Protein AF-A0A101V7N2-F1 (afdb_monomer)

pLDDT: mean 78.89, std 16.92, range [29.69, 96.31]

Secondary structure (DSSP, 8-state):
-HHHHHHHHHHHHHHHHHHHHHSPTTSHHHHHHHHHHHHHHHHHHHHTT----TTTHHHHHHHHHHHHHHHHHHHHHHHHHHHHHHHHHHHHHHS-SSSHHHHHHHHHHHHHHHHHHHHHHHHHHHHHHHHH----HHHHHHHHHHHHHHHHHHTTHHHHHT-HHHHHHHHHHHHHHHHHHHTSS--HHHHTHHHHHHTHHHHHHHHHHHGGGHHHHHHHHHHHHHTT-HHHHHHHHHHHHHHHHHTTTSTTHHHHHT-HHHHHHHHHGGG-SEEEEE-TTT-----HHHHH-TT----TT-SB---TT-----HHHHT-SSTTSEEEEE---------------

Structure (mmCIF, N/CA/C/O backbone):
data_AF-A0A101V7N2-F1
#
_entry.id   AF-A0A101V7N2-F1
#
loop_
_atom_site.group_PDB
_atom_site.id
_atom_site.type_symbol
_atom_site.label_atom_id
_atom_site.label_alt_id
_atom_site.label_comp_id
_atom_site.label_asym_id
_atom_site.label_entity_id
_atom_site.label_seq_id
_atom_site.pdbx_PDB_ins_code
_atom_site.Cartn_x
_atom_site.Cartn_y
_atom_site.Cartn_z
_atom_site.occupancy
_atom_site.B_iso_or_equiv
_atom_site.auth_seq_id
_atom_site.auth_comp_id
_atom_site.auth_asym_id
_atom_site.auth_atom_id
_atom_site.pdbx_PDB_model_num
ATOM 1 N N . MET A 1 1 ? 11.284 -12.082 -26.214 1.00 81.50 1 MET A N 1
ATOM 2 C CA . MET A 1 1 ? 10.720 -10.726 -26.408 1.00 81.50 1 MET A CA 1
ATOM 3 C C . MET A 1 1 ? 9.243 -10.755 -26.800 1.00 81.50 1 MET A C 1
ATOM 5 O O . MET A 1 1 ? 8.443 -10.198 -26.060 1.00 81.50 1 MET A O 1
ATOM 9 N N . LEU A 1 2 ? 8.855 -11.453 -27.880 1.00 85.12 2 LEU A N 1
ATOM 10 C CA . LEU A 1 2 ? 7.451 -11.574 -28.316 1.00 85.12 2 LEU A CA 1
ATOM 11 C C . LEU A 1 2 ? 6.504 -12.020 -27.189 1.00 85.12 2 LEU A C 1
ATOM 13 O O . LEU A 1 2 ? 5.571 -11.294 -26.870 1.00 85.12 2 LEU A O 1
ATOM 17 N N . VAL A 1 3 ? 6.798 -13.153 -26.539 1.00 88.06 3 VAL A N 1
ATOM 18 C CA . VAL A 1 3 ? 5.979 -13.721 -25.447 1.00 88.06 3 VAL A CA 1
ATOM 19 C C . VAL A 1 3 ? 5.749 -12.710 -24.318 1.00 88.06 3 VAL A C 1
ATOM 21 O O . VAL A 1 3 ? 4.636 -12.561 -23.814 1.00 88.06 3 VAL A O 1
ATOM 24 N N . THR A 1 4 ? 6.797 -11.974 -23.948 1.00 85.75 4 THR A N 1
ATOM 25 C CA . THR A 1 4 ? 6.755 -10.951 -22.900 1.00 85.75 4 THR A CA 1
ATOM 26 C C . THR A 1 4 ? 5.827 -9.803 -23.289 1.00 85.75 4 THR A C 1
ATOM 28 O O . THR A 1 4 ? 4.958 -9.428 -22.508 1.00 85.75 4 THR A O 1
ATOM 31 N N . VAL A 1 5 ? 5.956 -9.282 -24.512 1.00 89.19 5 VAL A N 1
ATOM 32 C CA . VAL A 1 5 ? 5.114 -8.180 -25.002 1.00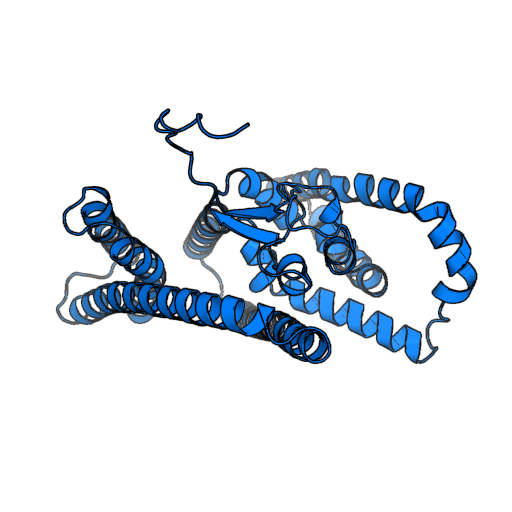 89.19 5 VAL A CA 1
ATOM 33 C C . VAL A 1 5 ? 3.661 -8.625 -25.146 1.00 89.19 5 VAL A C 1
ATOM 35 O O . VAL A 1 5 ? 2.761 -7.905 -24.720 1.00 89.19 5 VAL A O 1
ATOM 38 N N . THR A 1 6 ? 3.404 -9.833 -25.656 1.00 91.38 6 THR A N 1
ATOM 39 C CA . THR A 1 6 ? 2.040 -10.368 -25.763 1.00 91.38 6 THR A CA 1
ATOM 40 C C . THR A 1 6 ? 1.393 -10.577 -24.394 1.00 91.38 6 THR A C 1
ATOM 42 O O . THR A 1 6 ? 0.223 -10.245 -24.218 1.00 91.38 6 THR A O 1
ATOM 45 N N . ALA A 1 7 ? 2.145 -11.043 -23.391 1.00 91.50 7 ALA A N 1
ATOM 46 C CA . ALA A 1 7 ? 1.637 -11.179 -22.026 1.00 91.50 7 ALA A CA 1
ATOM 47 C C . ALA A 1 7 ? 1.293 -9.813 -21.405 1.00 91.50 7 ALA A C 1
ATOM 49 O O . ALA A 1 7 ? 0.238 -9.659 -20.788 1.00 91.50 7 ALA A O 1
ATOM 50 N N . VAL A 1 8 ? 2.145 -8.803 -21.612 1.00 91.00 8 VAL A N 1
ATOM 51 C CA . VAL A 1 8 ? 1.901 -7.428 -21.147 1.00 91.00 8 VAL A CA 1
ATOM 52 C C . VAL A 1 8 ? 0.653 -6.837 -21.807 1.00 91.00 8 VAL A C 1
ATOM 54 O O . VAL A 1 8 ? -0.202 -6.292 -21.109 1.00 91.00 8 VAL A O 1
ATOM 57 N N . VAL A 1 9 ? 0.500 -6.998 -23.125 1.00 93.44 9 VAL A N 1
ATOM 58 C CA . VAL A 1 9 ? -0.690 -6.539 -23.861 1.00 93.44 9 VAL A CA 1
ATOM 59 C C . VAL A 1 9 ? -1.955 -7.214 -23.343 1.00 93.44 9 VAL A C 1
ATOM 61 O O . VAL A 1 9 ? -2.941 -6.524 -23.092 1.00 93.44 9 VAL A O 1
ATOM 64 N N . LEU A 1 10 ? -1.928 -8.527 -23.102 1.00 94.69 10 LEU A N 1
ATOM 65 C CA . LEU A 1 10 ? -3.066 -9.249 -22.530 1.00 94.69 10 LEU A CA 1
ATOM 66 C C . LEU A 1 10 ? -3.481 -8.661 -21.175 1.00 94.69 10 LEU A C 1
ATOM 68 O O . LEU A 1 10 ? -4.657 -8.360 -20.973 1.00 94.69 10 LEU A O 1
ATOM 72 N N . VAL A 1 11 ? -2.525 -8.451 -20.262 1.00 93.56 11 VAL A N 1
ATOM 73 C CA . VAL A 1 11 ? -2.798 -7.935 -18.908 1.00 93.56 11 VAL A CA 1
ATOM 74 C C . VAL A 1 11 ? -3.337 -6.506 -18.945 1.00 93.56 11 VAL A C 1
ATOM 76 O O . VAL A 1 11 ? -4.328 -6.211 -18.275 1.00 93.56 11 VAL A O 1
ATOM 79 N N . ILE A 1 12 ? -2.728 -5.629 -19.748 1.00 92.31 12 ILE A N 1
ATOM 80 C CA . ILE A 1 12 ? -3.166 -4.233 -19.896 1.00 92.31 12 ILE A CA 1
ATOM 81 C C . ILE A 1 12 ? -4.584 -4.161 -20.464 1.00 92.31 12 ILE A C 1
ATOM 83 O O . ILE A 1 12 ? -5.349 -3.280 -20.076 1.00 92.31 12 ILE A O 1
ATOM 87 N N . ASN A 1 13 ? -4.964 -5.091 -21.344 1.00 95.25 13 ASN A N 1
ATOM 88 C CA . ASN A 1 13 ? -6.248 -5.043 -22.035 1.00 95.25 13 ASN A CA 1
ATOM 89 C C . ASN A 1 13 ? -7.428 -5.612 -21.217 1.00 95.25 13 ASN A C 1
ATOM 91 O O . ASN A 1 13 ? -8.585 -5.350 -21.548 1.00 95.25 13 ASN A O 1
ATOM 95 N N . ILE A 1 14 ? -7.171 -6.331 -20.113 1.00 94.19 14 ILE A N 1
ATOM 96 C CA . ILE A 1 14 ? -8.219 -6.837 -19.201 1.00 94.19 14 ILE A CA 1
ATOM 97 C C . ILE A 1 14 ? -9.066 -5.694 -18.596 1.00 94.19 14 ILE A C 1
ATOM 99 O O . ILE A 1 14 ? -10.297 -5.751 -18.697 1.00 94.19 14 ILE A O 1
ATOM 103 N N . PRO A 1 15 ? -8.482 -4.631 -18.004 1.00 92.25 15 PRO A N 1
ATOM 104 C CA . PRO A 1 15 ? -9.238 -3.465 -17.541 1.00 92.25 15 PRO A CA 1
ATOM 105 C C . PRO A 1 15 ? -10.098 -2.804 -18.624 1.00 92.25 15 PRO A C 1
ATOM 107 O O . PRO A 1 15 ? -11.232 -2.407 -18.349 1.00 92.25 15 PRO A O 1
ATOM 110 N N . PHE A 1 16 ? -9.593 -2.712 -19.856 1.00 93.25 16 PHE A N 1
ATOM 111 C CA . PHE A 1 16 ? -10.337 -2.133 -20.974 1.00 93.25 16 PHE A CA 1
ATOM 112 C C . PHE A 1 16 ? -11.509 -3.021 -21.400 1.00 93.25 16 PHE A C 1
ATOM 114 O O . PHE A 1 16 ? -12.608 -2.508 -21.600 1.00 93.25 16 PHE A O 1
ATOM 121 N N . GLY A 1 17 ? -11.337 -4.347 -21.408 1.00 91.44 17 GLY A N 1
ATOM 122 C CA . GLY A 1 17 ? -12.438 -5.296 -21.590 1.00 91.44 17 GLY A CA 1
ATOM 123 C C . GLY A 1 17 ? -13.522 -5.175 -20.516 1.00 91.44 17 GLY A C 1
ATOM 124 O O . GLY A 1 17 ? -14.716 -5.224 -20.820 1.00 91.44 17 GLY A O 1
ATOM 125 N N . PHE A 1 18 ? -13.119 -4.957 -19.261 1.00 92.69 18 PHE A N 1
ATOM 126 C CA . PHE A 1 18 ? -14.044 -4.708 -18.152 1.00 92.69 18 PHE A CA 1
ATOM 127 C C . PHE A 1 18 ? -14.795 -3.380 -18.330 1.00 92.69 18 PHE A C 1
ATOM 129 O O . PHE A 1 18 ? -16.005 -3.309 -18.106 1.00 92.69 18 PHE A O 1
ATOM 136 N N . TRP A 1 19 ? -14.098 -2.323 -18.759 1.00 93.50 19 TRP A N 1
ATOM 137 C CA . TRP A 1 19 ? -14.701 -1.021 -19.046 1.00 93.50 19 TRP A CA 1
ATOM 138 C C . TRP A 1 19 ? -15.697 -1.101 -20.208 1.00 93.50 19 TRP A C 1
ATOM 140 O O . TRP A 1 19 ? -16.831 -0.640 -20.060 1.00 93.50 19 TRP A O 1
ATOM 150 N N . ARG A 1 20 ? -15.322 -1.767 -21.305 1.00 95.25 20 ARG A N 1
ATOM 151 C CA . ARG A 1 20 ? -16.163 -1.998 -22.487 1.00 95.25 20 ARG A CA 1
ATOM 152 C C . ARG A 1 20 ? -17.489 -2.666 -22.136 1.00 95.25 20 ARG A C 1
ATOM 154 O O . ARG A 1 20 ? -18.530 -2.259 -22.641 1.00 95.25 20 ARG A O 1
ATOM 161 N N . ALA A 1 21 ? -17.466 -3.666 -21.254 1.00 90.25 21 ALA A N 1
ATOM 162 C CA . ALA A 1 21 ? -18.668 -4.388 -20.830 1.00 90.25 21 ALA A CA 1
ATOM 163 C C . ALA A 1 21 ? -19.602 -3.569 -19.917 1.00 90.25 21 ALA A C 1
ATOM 165 O O . ALA A 1 21 ? -20.771 -3.916 -19.765 1.00 90.25 21 ALA A O 1
ATOM 166 N N . ARG A 1 22 ? -19.109 -2.478 -19.317 1.00 90.44 22 ARG A N 1
ATOM 167 C CA . ARG A 1 22 ? -19.870 -1.618 -18.398 1.00 90.44 22 ARG A CA 1
ATOM 168 C C . ARG A 1 22 ? -20.648 -0.503 -19.101 1.00 90.44 22 ARG A C 1
ATOM 170 O O . ARG A 1 22 ? -21.600 0.022 -18.526 1.00 90.44 22 ARG A O 1
ATOM 177 N N . VAL A 1 23 ? -20.210 -0.086 -20.283 1.00 88.38 23 VAL A N 1
ATOM 178 C CA . VAL A 1 23 ? -20.752 1.074 -21.007 1.00 88.38 23 VAL A CA 1
ATOM 179 C C . VAL A 1 23 ? -21.712 0.635 -22.114 1.00 88.38 23 VAL A C 1
ATOM 181 O O . VAL A 1 23 ? -21.654 -0.499 -22.587 1.00 88.38 23 VAL A O 1
ATOM 184 N N . LYS A 1 24 ? -22.622 1.523 -22.535 1.00 88.56 24 LYS A N 1
ATOM 185 C CA . LYS A 1 24 ? -23.562 1.228 -23.628 1.00 88.56 24 LYS A CA 1
ATOM 186 C C . LYS A 1 24 ? -22.785 0.984 -24.924 1.00 88.56 24 LYS A C 1
ATOM 188 O O . LYS A 1 24 ? -21.905 1.782 -25.256 1.00 88.56 24 LYS A O 1
ATOM 193 N N . LYS A 1 25 ? -23.118 -0.084 -25.656 1.00 88.12 25 LYS A N 1
ATOM 194 C CA . LYS A 1 25 ? -22.546 -0.346 -26.988 1.00 88.12 25 LYS A CA 1
ATOM 195 C C . LYS A 1 25 ? -22.732 0.887 -27.883 1.00 88.12 25 LYS A C 1
ATOM 197 O O . LYS A 1 25 ? -23.752 1.560 -27.765 1.00 88.12 25 LYS A O 1
ATOM 202 N N . LEU A 1 26 ? -21.740 1.176 -28.728 1.00 88.62 26 LEU A N 1
ATOM 203 C CA . LEU A 1 26 ? -21.717 2.318 -29.660 1.00 88.62 26 LEU A CA 1
ATOM 204 C C . LEU A 1 26 ? -21.701 3.719 -29.017 1.00 88.62 26 LEU A C 1
ATOM 206 O O . LEU A 1 26 ? -21.794 4.720 -29.717 1.00 88.62 26 LEU A O 1
ATOM 210 N N . SER A 1 27 ? -21.534 3.828 -27.698 1.00 90.69 27 SER A N 1
ATOM 211 C CA . SER A 1 27 ? -21.265 5.123 -27.060 1.00 90.69 27 SER A CA 1
ATOM 212 C C . SER A 1 27 ? -19.798 5.541 -27.234 1.00 90.69 27 SER A C 1
ATOM 214 O O . SER A 1 27 ? -18.921 4.687 -27.367 1.00 90.69 27 SER A O 1
ATOM 216 N N . LEU A 1 28 ? -19.493 6.842 -27.164 1.00 88.50 28 LEU A N 1
ATOM 217 C CA . LEU A 1 28 ? -18.105 7.331 -27.215 1.00 88.50 28 LEU A CA 1
ATOM 218 C C . LEU A 1 28 ? -17.180 6.630 -26.186 1.00 88.50 28 LEU A C 1
ATOM 220 O O . LEU A 1 28 ? -16.091 6.201 -26.566 1.00 88.50 28 LEU A O 1
ATOM 224 N N . PRO A 1 29 ? -17.596 6.386 -24.924 1.00 84.75 29 PRO A N 1
ATOM 225 C CA . PRO A 1 29 ? -16.811 5.585 -23.978 1.00 84.75 29 PRO A CA 1
ATOM 226 C C . PRO A 1 29 ? -16.586 4.132 -24.414 1.00 84.75 29 PRO A C 1
ATOM 228 O O . PRO A 1 29 ? -15.549 3.552 -24.103 1.00 84.75 29 PRO A O 1
ATOM 231 N N . TRP A 1 30 ? -17.544 3.532 -25.126 1.00 93.38 30 TRP A N 1
ATOM 232 C CA . TRP A 1 30 ? -17.397 2.182 -25.673 1.00 93.38 30 TRP A CA 1
ATOM 233 C C . TRP A 1 30 ? -16.358 2.160 -26.792 1.00 93.38 30 TRP A C 1
ATOM 235 O O . TRP A 1 30 ? -15.470 1.309 -26.776 1.00 93.38 30 TRP A O 1
ATOM 245 N N . LEU A 1 31 ? -16.400 3.146 -27.690 1.00 92.62 31 LEU A N 1
ATOM 246 C CA . LEU A 1 31 ? -15.408 3.305 -28.750 1.00 92.62 31 LEU A CA 1
ATOM 247 C C . LEU A 1 31 ? -13.998 3.498 -28.168 1.00 92.62 31 LEU A C 1
ATOM 249 O O . LEU A 1 31 ? -13.069 2.784 -28.552 1.00 92.62 31 LEU A O 1
ATOM 253 N N . LEU A 1 32 ? -13.856 4.394 -27.184 1.00 90.19 32 LEU A N 1
ATOM 254 C CA . LEU A 1 32 ? -12.589 4.666 -26.498 1.00 90.19 32 LEU A CA 1
ATOM 255 C C . LEU A 1 32 ? -12.036 3.428 -25.785 1.00 90.19 32 LEU A C 1
ATOM 257 O O . LEU A 1 32 ? -10.837 3.173 -25.851 1.00 90.19 32 LEU A O 1
ATOM 261 N N . SER A 1 33 ? -12.897 2.619 -25.160 1.00 90.81 33 SER A N 1
ATOM 262 C CA . SER A 1 33 ? -12.477 1.387 -24.477 1.00 90.81 33 SER A CA 1
ATOM 263 C C . SER A 1 33 ? -11.884 0.320 -25.409 1.00 90.81 33 SER A C 1
ATOM 265 O O . SER A 1 33 ? -11.210 -0.594 -24.935 1.00 90.81 33 SER A O 1
ATOM 267 N N . ILE A 1 34 ? -12.117 0.436 -26.720 1.00 92.06 34 ILE A N 1
ATOM 268 C CA . ILE A 1 34 ? -11.578 -0.464 -27.745 1.00 92.06 34 ILE A CA 1
ATOM 269 C C . ILE A 1 34 ? -10.357 0.161 -28.422 1.00 92.06 34 ILE A C 1
ATOM 271 O O . ILE A 1 34 ? -9.339 -0.506 -28.552 1.00 92.06 34 ILE A O 1
ATOM 275 N N . HIS A 1 35 ? -10.424 1.436 -28.812 1.00 91.50 35 HIS A N 1
ATOM 276 C CA . HIS A 1 35 ? -9.390 2.063 -29.647 1.00 91.50 35 HIS A CA 1
ATOM 277 C C . HIS A 1 35 ? -8.191 2.583 -28.852 1.00 91.50 35 HIS A C 1
ATOM 279 O O . HIS A 1 35 ? -7.055 2.474 -29.303 1.00 91.50 35 HIS A O 1
ATOM 285 N N . PHE A 1 36 ? -8.407 3.086 -27.637 1.00 91.19 36 PHE A N 1
ATOM 286 C CA . PHE A 1 36 ? -7.312 3.545 -26.786 1.00 91.19 36 PHE A CA 1
ATOM 287 C C . PHE A 1 36 ? -6.283 2.441 -26.465 1.00 91.19 36 PHE A C 1
ATOM 289 O O . PHE A 1 36 ? -5.086 2.682 -26.633 1.00 91.19 36 PHE A O 1
ATOM 296 N N . PRO A 1 37 ? -6.680 1.210 -26.076 1.00 91.56 37 PRO A N 1
ATOM 297 C CA . PRO A 1 37 ? -5.704 0.146 -25.864 1.00 91.56 37 PRO A CA 1
ATOM 298 C C . PRO A 1 37 ? -5.031 -0.335 -27.156 1.00 91.56 37 PRO A C 1
ATOM 300 O O . PRO A 1 37 ? -3.929 -0.868 -27.063 1.00 91.56 37 PRO A O 1
ATOM 303 N N . ILE A 1 38 ? -5.625 -0.141 -28.344 1.00 91.19 38 ILE A N 1
ATOM 304 C CA . ILE A 1 38 ? -4.958 -0.451 -29.625 1.00 91.19 38 ILE A CA 1
ATOM 305 C C . ILE A 1 38 ? -3.735 0.449 -29.805 1.00 91.19 38 ILE A C 1
ATOM 307 O O . ILE A 1 38 ? -2.661 -0.053 -30.125 1.00 91.19 38 ILE A O 1
ATOM 311 N N . ILE A 1 39 ? -3.869 1.751 -29.524 1.00 90.06 39 ILE A N 1
ATOM 312 C CA . ILE A 1 39 ? -2.755 2.711 -29.598 1.00 90.06 39 ILE A CA 1
ATOM 313 C C . ILE A 1 39 ? -1.634 2.295 -28.639 1.00 90.06 39 ILE A C 1
ATOM 315 O O . ILE A 1 39 ? -0.471 2.223 -29.031 1.00 90.06 39 ILE A O 1
ATOM 319 N N . ILE A 1 40 ? -1.986 1.947 -27.396 1.00 89.19 40 ILE A N 1
ATOM 320 C CA . ILE A 1 40 ? -1.017 1.479 -26.393 1.00 89.19 40 ILE A CA 1
ATOM 321 C C . ILE A 1 40 ? -0.321 0.196 -26.857 1.00 89.19 40 ILE A C 1
ATOM 323 O O . ILE A 1 40 ? 0.897 0.075 -26.740 1.00 89.19 40 ILE A O 1
ATOM 327 N N . ALA A 1 41 ? -1.078 -0.763 -27.390 1.00 88.81 41 ALA A N 1
ATOM 328 C CA . ALA A 1 41 ? -0.527 -2.018 -27.877 1.00 88.81 41 ALA A CA 1
ATOM 329 C C . ALA A 1 41 ? 0.448 -1.767 -29.044 1.00 88.81 41 ALA A C 1
ATOM 331 O O . ALA A 1 41 ? 1.548 -2.320 -29.053 1.00 88.81 41 ALA A O 1
ATOM 332 N N . PHE A 1 42 ? 0.084 -0.892 -29.983 1.00 88.94 42 PHE A N 1
ATOM 333 C CA . PHE A 1 42 ? 0.930 -0.513 -31.114 1.00 88.94 42 PHE A CA 1
ATOM 334 C C . PHE A 1 42 ? 2.233 0.156 -30.652 1.00 88.94 42 PHE A C 1
ATOM 336 O O . PHE A 1 42 ? 3.311 -0.225 -31.105 1.00 88.94 42 PHE A O 1
ATOM 343 N N . MET A 1 43 ? 2.158 1.075 -29.682 1.00 88.94 43 MET A N 1
ATOM 344 C CA . MET A 1 43 ? 3.339 1.706 -29.080 1.00 88.94 43 MET A CA 1
ATOM 345 C C . MET A 1 43 ? 4.253 0.690 -28.387 1.00 88.94 43 MET A C 1
ATOM 347 O O . MET A 1 43 ? 5.461 0.708 -28.601 1.00 88.94 43 MET A O 1
ATOM 351 N N . LEU A 1 44 ? 3.694 -0.231 -27.595 1.00 86.94 44 LEU A N 1
ATOM 352 C CA . LEU A 1 44 ? 4.474 -1.280 -26.925 1.00 86.94 44 LEU A CA 1
ATOM 353 C C . LEU A 1 44 ? 5.189 -2.195 -27.917 1.00 86.94 44 LEU A C 1
ATOM 355 O O . LEU A 1 44 ? 6.299 -2.650 -27.655 1.00 86.94 44 LEU A O 1
ATOM 359 N N . ARG A 1 45 ? 4.551 -2.464 -29.055 1.00 87.88 45 ARG A N 1
ATOM 360 C CA . ARG A 1 45 ? 5.138 -3.257 -30.127 1.00 87.88 45 ARG A CA 1
ATOM 361 C C . ARG A 1 45 ? 6.283 -2.519 -30.823 1.00 87.88 45 ARG A C 1
ATOM 363 O O . ARG A 1 45 ? 7.317 -3.136 -31.057 1.00 87.88 45 ARG A O 1
ATOM 370 N N . ALA A 1 46 ? 6.106 -1.225 -31.102 1.00 86.50 46 ALA A N 1
ATOM 371 C CA . ALA A 1 46 ? 7.128 -0.373 -31.708 1.00 86.50 46 ALA A CA 1
ATOM 372 C C . ALA A 1 46 ? 8.354 -0.202 -30.795 1.00 86.50 46 ALA A C 1
ATOM 374 O O . ALA A 1 46 ? 9.475 -0.350 -31.252 1.00 86.50 46 ALA A O 1
ATOM 375 N N . ILE A 1 47 ? 8.152 0.017 -29.490 1.00 89.19 47 ILE A N 1
ATOM 376 C CA . ILE A 1 47 ? 9.245 0.134 -28.502 1.00 89.19 47 ILE A CA 1
ATOM 377 C C . ILE A 1 47 ? 10.027 -1.180 -28.357 1.00 89.19 47 ILE A C 1
ATOM 379 O O . ILE A 1 47 ? 11.201 -1.175 -27.992 1.00 89.19 47 ILE A O 1
ATOM 383 N N . ALA A 1 48 ? 9.368 -2.310 -28.603 1.00 87.62 48 ALA A N 1
ATOM 384 C CA . ALA A 1 48 ? 9.975 -3.627 -28.529 1.00 87.62 48 ALA A CA 1
ATOM 385 C C . ALA A 1 48 ? 10.572 -4.097 -29.864 1.00 87.62 48 ALA A C 1
ATOM 387 O O . ALA A 1 48 ? 10.894 -5.274 -29.955 1.00 87.62 48 ALA A O 1
ATOM 388 N N . ASP A 1 49 ? 10.658 -3.248 -30.896 1.00 87.44 49 ASP A N 1
ATOM 389 C CA . ASP A 1 49 ? 11.194 -3.590 -32.224 1.00 87.44 49 ASP A CA 1
ATOM 390 C C . ASP A 1 49 ? 10.625 -4.905 -32.804 1.00 87.44 49 ASP A C 1
ATOM 392 O O . ASP A 1 49 ? 11.294 -5.686 -33.484 1.00 87.44 49 ASP A O 1
ATOM 396 N N . LEU A 1 50 ? 9.346 -5.185 -32.523 1.00 84.19 50 LEU A N 1
ATOM 397 C CA . LEU A 1 50 ? 8.656 -6.367 -33.035 1.00 84.19 50 LEU A CA 1
ATOM 398 C C . LEU A 1 50 ? 8.116 -6.068 -34.440 1.00 84.19 50 LEU A C 1
ATOM 400 O O . LEU A 1 50 ? 7.014 -5.537 -34.591 1.00 84.19 50 LEU A O 1
ATOM 404 N N . GLY A 1 51 ? 8.877 -6.446 -35.472 1.00 79.00 51 GLY A N 1
ATOM 405 C CA . GLY A 1 51 ? 8.482 -6.292 -36.880 1.00 79.00 51 GLY A CA 1
ATOM 406 C C . GLY A 1 51 ? 7.120 -6.923 -37.214 1.00 79.00 51 GLY A C 1
ATOM 407 O O . GLY A 1 51 ? 6.637 -7.793 -36.491 1.00 79.00 51 GLY A O 1
ATOM 408 N N . TRP A 1 52 ? 6.478 -6.510 -38.310 1.00 81.69 52 TRP A N 1
ATOM 409 C CA . TRP A 1 52 ? 5.098 -6.886 -38.696 1.00 81.69 52 TRP A CA 1
ATOM 410 C C . TRP A 1 52 ? 4.957 -8.254 -39.383 1.00 81.69 52 TRP A C 1
ATOM 412 O O . TRP A 1 52 ? 4.023 -8.487 -40.143 1.00 81.69 52 TRP A O 1
ATOM 422 N N . GLY A 1 53 ? 5.877 -9.176 -39.100 1.00 84.12 53 GLY A N 1
ATOM 423 C CA . GLY A 1 53 ? 5.858 -10.517 -39.673 1.00 84.12 53 GLY A CA 1
ATOM 424 C C . GLY A 1 53 ? 4.659 -11.359 -39.221 1.00 84.12 53 GLY A C 1
ATOM 425 O O . GLY A 1 53 ? 4.128 -11.209 -38.115 1.00 84.12 53 GLY A O 1
ATOM 426 N N . LEU A 1 54 ? 4.285 -12.324 -40.062 1.00 80.50 54 LEU A N 1
ATOM 427 C CA . LEU A 1 54 ? 3.230 -13.311 -39.794 1.00 80.50 54 LEU A CA 1
ATOM 428 C C . LEU A 1 54 ? 3.490 -14.168 -38.543 1.00 80.50 54 LEU A C 1
ATOM 430 O O . LEU A 1 54 ? 2.555 -14.721 -37.979 1.00 80.50 54 L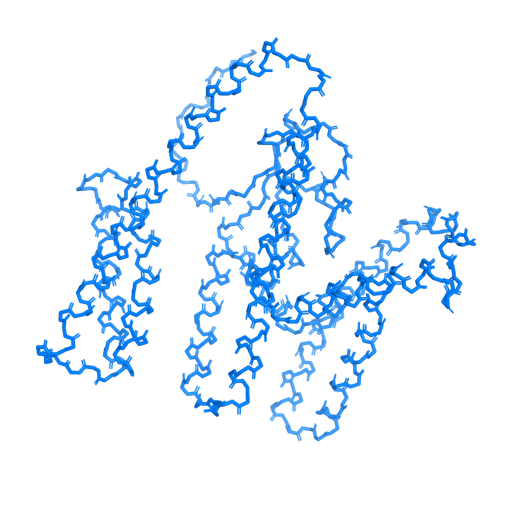EU A O 1
ATOM 434 N N . SER A 1 55 ? 4.730 -14.248 -38.059 1.00 82.25 55 SER A N 1
ATOM 435 C CA . SER A 1 55 ? 5.083 -14.973 -36.832 1.00 82.25 55 SER A CA 1
ATOM 436 C C . SER A 1 55 ? 4.780 -14.196 -35.545 1.00 82.25 55 SER A C 1
ATOM 438 O O . SER A 1 55 ? 4.595 -14.790 -34.484 1.00 82.25 55 SER A O 1
ATOM 440 N N . THR A 1 56 ? 4.709 -12.865 -35.606 1.00 85.19 56 THR A N 1
ATOM 441 C CA . THR A 1 56 ? 4.607 -11.995 -34.423 1.00 85.19 56 THR A CA 1
ATOM 442 C C . THR A 1 56 ? 3.262 -11.275 -34.332 1.00 85.19 56 THR A C 1
ATOM 444 O O . THR A 1 56 ? 2.881 -10.831 -33.247 1.00 85.19 56 THR A O 1
ATOM 447 N N . PHE A 1 57 ? 2.544 -11.110 -35.446 1.00 86.75 57 PHE A N 1
ATOM 448 C CA . PHE A 1 57 ? 1.254 -10.416 -35.484 1.00 86.75 57 PHE A CA 1
ATOM 449 C C . PHE A 1 57 ? 0.075 -11.258 -34.945 1.00 86.75 57 PHE A C 1
ATOM 451 O O . PHE A 1 57 ? -0.633 -10.758 -34.066 1.00 86.75 57 PHE A O 1
ATOM 458 N N . PRO A 1 58 ? -0.127 -12.534 -35.339 1.00 91.44 58 PRO A N 1
ATOM 459 C CA . PRO A 1 58 ? -1.245 -13.341 -34.837 1.00 91.44 58 PRO A CA 1
ATOM 460 C C . PRO A 1 58 ? -1.226 -13.581 -33.318 1.00 91.44 58 PRO A C 1
ATOM 462 O O . PRO A 1 58 ? -2.258 -13.355 -32.682 1.00 91.44 58 PRO A O 1
ATOM 465 N N . PRO A 1 59 ? -0.088 -13.933 -32.678 1.00 89.25 59 PRO A N 1
ATOM 466 C CA . PRO A 1 59 ? -0.034 -14.083 -31.219 1.00 89.25 59 PRO A CA 1
ATOM 467 C C . PRO A 1 59 ? -0.372 -12.785 -30.478 1.00 89.25 59 PRO A C 1
ATOM 469 O O . PRO A 1 59 ? -0.980 -12.795 -29.409 1.00 89.25 59 PRO A O 1
ATOM 472 N N . PHE A 1 60 ? 0.002 -11.650 -31.064 1.00 89.62 60 PHE A N 1
ATOM 473 C CA . PHE A 1 60 ? -0.260 -10.330 -30.514 1.00 89.62 60 PHE A CA 1
ATOM 474 C C . PHE A 1 60 ? -1.737 -9.939 -30.614 1.00 89.62 60 PHE A C 1
ATOM 476 O O . PHE A 1 60 ? -2.324 -9.499 -29.624 1.00 89.62 60 PHE A O 1
ATOM 483 N N . MET A 1 61 ? -2.358 -10.166 -31.774 1.00 92.56 61 MET A N 1
ATOM 484 C CA . MET A 1 61 ? -3.795 -9.969 -31.958 1.00 92.56 61 MET A CA 1
ATOM 485 C C . MET A 1 61 ? -4.601 -10.883 -31.024 1.00 92.56 61 MET A C 1
ATOM 487 O O . MET A 1 61 ? -5.530 -10.427 -30.357 1.00 92.56 61 MET A O 1
ATOM 491 N N . ALA A 1 62 ? -4.203 -12.152 -30.900 1.00 93.75 62 ALA A N 1
ATOM 492 C CA . ALA A 1 62 ? -4.830 -13.103 -29.989 1.00 93.75 62 ALA A CA 1
ATOM 493 C C . ALA A 1 62 ? -4.753 -12.625 -28.531 1.00 93.75 62 ALA A C 1
ATOM 495 O O . ALA A 1 62 ? -5.768 -12.592 -27.837 1.00 93.75 62 ALA A O 1
ATOM 496 N N . ALA A 1 63 ? -3.579 -12.178 -28.076 1.00 93.75 63 ALA A N 1
ATOM 497 C CA . ALA A 1 63 ? -3.399 -11.632 -26.733 1.00 93.75 63 ALA A CA 1
ATOM 498 C C . ALA A 1 63 ? -4.286 -10.403 -26.469 1.00 93.75 63 ALA A C 1
ATOM 500 O O . ALA A 1 63 ? -4.895 -10.290 -25.399 1.00 93.75 63 ALA A O 1
ATOM 501 N N . PHE A 1 64 ? -4.407 -9.509 -27.455 1.00 96.12 64 PHE A N 1
ATOM 502 C CA . PHE A 1 64 ? -5.288 -8.348 -27.376 1.00 96.12 64 PHE A CA 1
ATOM 503 C C . PHE A 1 64 ? -6.758 -8.775 -27.219 1.00 96.12 64 PHE A C 1
ATOM 505 O O . PHE A 1 64 ? -7.418 -8.374 -26.255 1.00 96.12 64 PHE A O 1
ATOM 512 N N . LEU A 1 65 ? -7.264 -9.625 -28.116 1.00 96.31 65 LEU A N 1
ATOM 513 C CA . LEU A 1 65 ? -8.655 -10.089 -28.099 1.00 96.31 65 LEU A CA 1
ATOM 514 C C . LEU A 1 65 ? -8.990 -10.860 -26.816 1.00 96.31 65 LEU A C 1
ATOM 516 O O . LEU A 1 65 ? -10.034 -10.615 -26.205 1.00 96.31 65 LEU A O 1
ATOM 520 N N . LEU A 1 66 ? -8.084 -11.729 -26.359 1.00 95.69 66 LEU A N 1
ATOM 521 C CA . LEU A 1 66 ? -8.242 -12.479 -25.114 1.00 95.69 66 LEU A CA 1
ATOM 522 C C . LEU A 1 66 ? -8.350 -11.549 -23.903 1.00 95.69 66 LEU A C 1
ATOM 524 O O . LEU A 1 66 ? -9.235 -11.742 -23.071 1.00 95.69 66 LEU A O 1
ATOM 528 N N . GLY A 1 67 ? -7.527 -10.500 -23.819 1.00 92.81 67 GLY A N 1
ATOM 529 C CA . GLY A 1 67 ? -7.632 -9.515 -22.740 1.00 92.81 67 GLY A CA 1
ATOM 530 C C . GLY A 1 67 ? -8.999 -8.809 -22.714 1.00 92.81 67 GLY A C 1
ATOM 531 O O . GLY A 1 67 ? -9.648 -8.747 -21.667 1.00 92.81 67 GLY A O 1
ATOM 532 N N . GLN A 1 68 ? -9.501 -8.370 -23.875 1.00 94.81 68 GLN A N 1
ATOM 533 C CA . GLN A 1 68 ? -10.831 -7.744 -24.006 1.00 94.81 68 GLN A CA 1
ATOM 534 C C . GLN A 1 68 ? -11.986 -8.696 -23.671 1.00 94.81 68 GLN A C 1
ATOM 536 O O . GLN A 1 68 ? -13.014 -8.275 -23.121 1.00 94.81 68 GLN A O 1
ATOM 541 N N . PHE A 1 69 ? -11.826 -9.976 -24.003 1.00 95.56 69 PHE A N 1
ATOM 542 C CA . PHE A 1 69 ? -12.784 -11.028 -23.690 1.00 95.56 69 PHE A CA 1
ATOM 543 C C . PHE A 1 69 ? -12.817 -11.338 -22.188 1.00 95.56 69 PHE A C 1
ATOM 545 O O . PHE A 1 69 ? -13.882 -11.261 -21.567 1.00 95.56 69 PHE A O 1
ATOM 552 N N . PHE A 1 70 ? -11.661 -11.616 -21.576 1.00 94.31 70 PHE A N 1
ATOM 553 C CA . PHE A 1 70 ? -11.561 -11.921 -20.147 1.00 94.31 70 PHE A CA 1
ATOM 554 C C . PHE A 1 70 ? -12.020 -10.752 -19.277 1.00 94.31 70 PHE A C 1
ATOM 556 O O . PHE A 1 70 ? -12.766 -10.966 -18.322 1.00 94.31 70 PHE A O 1
ATOM 563 N N . GLY A 1 71 ? -11.664 -9.517 -19.639 1.00 89.12 71 GLY A N 1
ATOM 564 C CA . GLY A 1 71 ? -12.166 -8.318 -18.971 1.00 89.12 71 GLY A CA 1
ATOM 565 C C . GLY A 1 71 ? -13.694 -8.236 -18.963 1.00 89.12 71 GLY A C 1
ATOM 566 O O . GLY A 1 71 ? -14.305 -7.988 -17.921 1.00 89.12 71 GLY A O 1
ATOM 567 N N . GLY A 1 72 ? -14.329 -8.521 -20.105 1.00 89.25 72 GLY A N 1
ATOM 568 C CA . GLY A 1 72 ? -15.788 -8.544 -20.209 1.00 89.25 72 GLY A CA 1
ATOM 569 C C . GLY A 1 72 ? -16.426 -9.667 -19.386 1.00 89.25 72 GLY A C 1
ATOM 570 O O . GLY A 1 72 ? -17.408 -9.436 -18.678 1.00 89.25 72 GLY A O 1
ATOM 571 N N . LYS A 1 73 ? -15.832 -10.867 -19.402 1.00 90.75 73 LYS A N 1
ATOM 572 C CA . LYS A 1 73 ? -16.291 -12.003 -18.588 1.00 90.75 73 LYS A CA 1
ATOM 573 C C . LYS A 1 73 ? -16.196 -11.699 -17.089 1.00 90.75 73 LYS A C 1
ATOM 575 O O . LYS A 1 73 ? -17.131 -11.988 -16.349 1.00 90.75 73 LYS A O 1
ATOM 580 N N . LEU A 1 74 ? -15.116 -11.051 -16.645 1.00 86.25 74 LEU A N 1
ATOM 581 C CA . LEU A 1 74 ? -14.941 -10.614 -15.255 1.00 86.25 74 LEU A CA 1
ATOM 582 C C . LEU A 1 74 ? -16.029 -9.629 -14.807 1.00 86.25 74 LEU A C 1
ATOM 584 O O . LEU A 1 74 ? -16.510 -9.728 -13.676 1.00 86.25 74 LEU A O 1
ATOM 588 N N . TYR A 1 75 ? -16.457 -8.711 -15.679 1.00 85.44 75 TYR A N 1
ATOM 589 C CA . TYR A 1 75 ? -17.568 -7.803 -15.384 1.00 85.44 75 TYR A CA 1
ATOM 590 C C . TYR A 1 75 ? -18.889 -8.556 -15.178 1.00 85.44 75 TYR A C 1
ATOM 592 O O . TYR A 1 75 ? -19.576 -8.328 -14.180 1.00 85.44 75 TYR A O 1
ATOM 600 N N . LEU A 1 76 ? -19.219 -9.493 -16.073 1.00 78.50 76 LEU A N 1
ATOM 601 C CA . LEU A 1 76 ? -20.437 -10.304 -15.965 1.00 78.50 76 LEU A CA 1
ATOM 602 C C . LEU A 1 76 ? -20.437 -11.157 -14.688 1.00 78.50 76 LEU A C 1
ATOM 604 O O . LEU A 1 76 ? -21.422 -11.167 -13.950 1.00 78.50 76 LEU A O 1
ATOM 608 N N . THR A 1 77 ? -19.308 -11.790 -14.361 1.00 73.50 77 THR A N 1
ATOM 609 C CA . THR A 1 77 ? -19.144 -12.542 -13.107 1.00 73.50 77 THR A CA 1
ATOM 610 C C . THR A 1 77 ? -19.290 -11.638 -11.879 1.00 73.50 77 THR A C 1
ATOM 612 O O . THR A 1 77 ? -19.936 -12.018 -10.903 1.00 73.50 77 THR A O 1
ATOM 615 N N . SER A 1 78 ? -18.753 -10.413 -11.924 1.00 72.06 78 SER A N 1
ATOM 616 C CA . SER A 1 78 ? -18.895 -9.425 -10.846 1.00 72.06 78 SER A CA 1
ATOM 617 C C . SER A 1 78 ? -20.352 -8.985 -10.639 1.00 72.06 78 SER A C 1
ATOM 619 O O . SER A 1 78 ? -20.794 -8.835 -9.496 1.00 72.06 78 SER A O 1
ATOM 621 N N . GLN A 1 79 ? -21.121 -8.829 -11.721 1.00 73.62 79 GLN A N 1
ATOM 622 C CA . GLN A 1 79 ? -22.549 -8.510 -11.650 1.00 73.62 79 GLN A CA 1
ATOM 623 C C . GLN A 1 79 ? -23.374 -9.676 -11.102 1.00 73.62 79 GLN A C 1
ATOM 625 O O . GLN A 1 79 ? -24.207 -9.467 -10.219 1.00 73.62 79 GLN A O 1
ATOM 630 N N . ASN A 1 80 ? -23.093 -10.906 -11.538 1.00 60.41 80 ASN A N 1
ATOM 631 C CA . ASN A 1 80 ? -23.737 -12.101 -10.991 1.00 60.41 80 ASN A CA 1
ATOM 632 C C . ASN A 1 80 ? -23.445 -12.264 -9.495 1.00 60.41 80 ASN A C 1
ATOM 634 O O . ASN A 1 80 ? -24.360 -12.540 -8.724 1.00 60.41 80 ASN A O 1
ATOM 638 N N . TYR A 1 81 ? -22.215 -11.988 -9.052 1.00 52.94 81 TYR A N 1
ATOM 639 C CA . TYR A 1 81 ? -21.866 -11.993 -7.629 1.00 52.94 81 TYR A CA 1
ATOM 640 C C . TYR A 1 81 ? -22.628 -10.923 -6.828 1.00 52.94 81 TYR A C 1
ATOM 642 O O . TYR A 1 81 ? -23.141 -11.211 -5.746 1.00 52.94 81 TYR A O 1
ATOM 650 N N . LYS A 1 82 ? -22.774 -9.700 -7.361 1.00 52.31 82 LYS A N 1
ATOM 651 C CA . LYS A 1 82 ? -23.603 -8.650 -6.737 1.00 52.31 82 LYS A CA 1
ATOM 652 C C . LYS A 1 82 ? -25.077 -9.041 -6.656 1.00 52.31 82 LYS A C 1
ATOM 654 O O . LYS A 1 82 ? -25.692 -8.832 -5.614 1.00 52.31 82 LYS A O 1
ATOM 659 N N . LYS A 1 83 ? -25.628 -9.631 -7.720 1.00 40.22 83 LYS A N 1
ATOM 660 C CA . LYS A 1 83 ? -27.019 -10.100 -7.766 1.00 40.22 83 LYS A CA 1
ATOM 661 C C . LYS A 1 83 ? -27.253 -11.216 -6.743 1.00 40.22 83 LYS A C 1
ATOM 663 O O . LYS A 1 83 ? -28.185 -11.128 -5.951 1.00 40.22 83 LYS A O 1
ATOM 668 N N . MET A 1 84 ? -26.350 -12.194 -6.676 1.00 39.28 84 MET A N 1
ATOM 669 C CA . MET A 1 84 ? -26.413 -13.309 -5.725 1.00 39.28 84 MET A CA 1
ATOM 670 C C . MET A 1 84 ? -26.270 -12.840 -4.266 1.00 39.28 84 MET A C 1
ATOM 672 O O . MET A 1 84 ? -26.986 -13.320 -3.391 1.00 39.28 84 MET A O 1
ATOM 676 N N . ASN A 1 85 ? -25.423 -11.839 -3.997 1.00 48.41 85 ASN A N 1
ATOM 677 C CA . ASN A 1 85 ? -25.322 -11.225 -2.669 1.00 48.41 85 ASN A CA 1
ATOM 678 C C . ASN A 1 85 ? -26.526 -10.343 -2.308 1.00 48.41 85 ASN A C 1
ATOM 680 O O . ASN A 1 85 ? -26.891 -10.280 -1.137 1.00 48.41 85 ASN A O 1
ATOM 684 N N . SER A 1 86 ? -27.174 -9.690 -3.275 1.00 40.56 86 SER A N 1
ATOM 685 C CA . SER A 1 86 ? -28.413 -8.939 -3.032 1.00 40.56 86 SER A CA 1
ATOM 686 C C . SER A 1 86 ? -29.567 -9.869 -2.642 1.00 40.56 86 SER A C 1
ATOM 688 O O . SER A 1 86 ? -30.296 -9.571 -1.701 1.00 40.56 86 SER A O 1
ATOM 690 N N . VAL A 1 87 ? -29.682 -11.032 -3.295 1.00 44.41 87 VAL A N 1
ATOM 691 C CA . VAL A 1 87 ? -30.665 -12.074 -2.941 1.00 44.41 87 VAL A CA 1
ATOM 692 C C . VAL A 1 87 ? -30.338 -12.695 -1.579 1.00 44.41 87 VAL A C 1
ATOM 694 O O . VAL A 1 87 ? -31.224 -12.831 -0.738 1.00 44.41 87 VAL A O 1
ATOM 697 N N . LYS A 1 88 ? -29.054 -12.966 -1.292 1.00 40.50 88 LYS A N 1
ATOM 698 C CA . LYS A 1 88 ? -28.628 -13.376 0.054 1.00 40.50 88 LYS A CA 1
ATOM 699 C C . LYS A 1 88 ? -28.948 -12.319 1.108 1.00 40.50 88 LYS A C 1
ATOM 701 O O . LYS A 1 88 ? -29.383 -12.704 2.174 1.00 40.50 88 LYS A O 1
ATOM 706 N N . THR A 1 89 ? -28.818 -11.022 0.825 1.00 45.09 89 THR A N 1
ATOM 707 C CA . THR A 1 89 ? -29.137 -9.940 1.780 1.00 45.09 89 THR A CA 1
ATOM 708 C C . THR A 1 89 ? -30.625 -9.913 2.147 1.00 45.09 89 THR A C 1
ATOM 710 O O . THR A 1 89 ? -30.953 -9.683 3.306 1.00 45.09 89 THR A O 1
ATOM 713 N N . ILE A 1 90 ? -31.516 -10.218 1.199 1.00 45.47 90 ILE A N 1
ATOM 714 C CA . ILE A 1 90 ? -32.961 -10.340 1.453 1.00 45.47 90 ILE A CA 1
ATOM 715 C C . ILE A 1 90 ? -33.252 -11.590 2.303 1.00 45.47 90 ILE A C 1
ATOM 717 O O . ILE A 1 90 ? -33.959 -11.506 3.303 1.00 45.47 90 ILE A O 1
ATOM 721 N N . CYS A 1 91 ? -32.619 -12.724 1.988 1.00 31.31 91 CYS A N 1
ATOM 722 C CA . CYS A 1 91 ? -32.756 -13.964 2.764 1.00 31.31 91 CYS A CA 1
ATOM 723 C C . CYS A 1 91 ? -32.103 -13.882 4.168 1.00 31.31 91 CYS A C 1
ATOM 725 O O . CYS A 1 91 ? -32.496 -14.582 5.097 1.00 31.31 91 CYS A O 1
ATOM 727 N N . PHE A 1 92 ? -31.115 -13.000 4.341 1.00 37.75 92 PHE A N 1
ATOM 728 C CA . PHE A 1 92 ? -30.321 -12.797 5.560 1.00 37.75 92 PHE A CA 1
ATOM 729 C C . PHE A 1 92 ? -31.005 -11.891 6.592 1.00 37.75 92 PHE A C 1
ATOM 731 O O . PHE A 1 92 ? -30.664 -11.947 7.771 1.00 37.75 92 PHE A O 1
ATOM 738 N N . ILE A 1 93 ? -31.994 -11.088 6.182 1.00 47.78 93 ILE A N 1
ATOM 739 C CA . ILE A 1 93 ? -32.850 -10.333 7.115 1.00 47.78 93 ILE A CA 1
ATOM 740 C C . ILE A 1 93 ? -33.784 -11.286 7.886 1.00 47.78 93 ILE A C 1
ATOM 742 O O . ILE A 1 93 ? -34.109 -11.006 9.039 1.00 47.78 93 ILE A O 1
ATOM 746 N N . LEU A 1 94 ? -34.133 -12.440 7.302 1.00 40.25 94 LEU A N 1
ATOM 747 C CA . LEU A 1 94 ? -35.014 -13.443 7.913 1.00 40.25 94 LEU A CA 1
ATOM 748 C C . LEU A 1 94 ? -34.293 -14.413 8.869 1.00 40.25 94 LEU A C 1
ATOM 750 O O . LEU A 1 94 ? -34.915 -14.934 9.788 1.00 40.25 94 LEU A O 1
ATOM 754 N N . LEU A 1 95 ? -32.981 -14.626 8.723 1.00 35.91 95 LEU A N 1
ATOM 755 C CA . LEU A 1 95 ? -32.207 -15.577 9.540 1.00 35.91 95 LEU A CA 1
ATOM 756 C C . LEU A 1 95 ? -31.233 -14.850 10.473 1.00 35.91 95 LEU A C 1
ATOM 758 O O . LEU A 1 95 ? -30.008 -14.885 10.323 1.00 35.91 95 LEU A O 1
ATOM 762 N N . LYS A 1 96 ? -31.800 -14.139 11.449 1.00 39.75 96 LYS A N 1
ATOM 763 C CA . LYS A 1 96 ? -31.052 -13.322 12.404 1.00 39.75 96 LYS A CA 1
ATOM 764 C C . LYS A 1 96 ? -30.413 -14.189 13.504 1.00 39.75 96 LYS A C 1
ATOM 766 O O . LYS A 1 96 ? -31.067 -14.995 14.150 1.00 39.75 96 LYS A O 1
ATOM 771 N N . ASN A 1 97 ? -29.139 -13.894 13.769 1.00 39.72 97 ASN A N 1
ATOM 772 C CA . ASN A 1 97 ? -28.454 -13.925 15.074 1.00 39.72 97 ASN A CA 1
ATOM 773 C C . ASN A 1 97 ? -27.445 -15.006 15.499 1.00 39.72 97 ASN A C 1
ATOM 775 O O . ASN A 1 97 ? -26.746 -14.725 16.471 1.00 39.72 97 ASN A O 1
ATOM 779 N N . ILE A 1 98 ? -27.199 -16.123 14.801 1.00 41.00 98 ILE A N 1
ATOM 780 C CA . ILE A 1 98 ? -26.147 -17.070 15.277 1.00 41.00 98 ILE A CA 1
ATOM 781 C C . ILE A 1 98 ? -25.040 -17.367 14.244 1.00 41.00 98 ILE A C 1
ATOM 783 O O . ILE A 1 98 ? -23.870 -17.487 14.616 1.00 41.00 98 ILE A O 1
ATOM 787 N N . SER A 1 99 ? -25.327 -17.372 12.936 1.00 36.69 99 SER A N 1
ATOM 788 C CA . SER A 1 99 ? -24.365 -17.889 11.936 1.00 36.69 99 SER A CA 1
ATOM 789 C C . SER A 1 99 ? -23.366 -16.861 11.352 1.00 36.69 99 SER A C 1
ATOM 791 O O . SER A 1 99 ? -22.296 -17.220 10.854 1.00 36.69 99 SER A O 1
ATOM 793 N N . ILE A 1 100 ? -23.638 -15.556 11.478 1.00 43.88 100 ILE A N 1
ATOM 794 C CA . ILE A 1 100 ? -22.905 -14.488 10.757 1.00 43.88 100 ILE A CA 1
ATOM 795 C C . ILE A 1 100 ? -21.433 -14.363 11.188 1.00 43.88 100 ILE A C 1
ATOM 797 O O . ILE A 1 100 ? -20.555 -14.081 10.368 1.00 43.88 100 ILE A O 1
ATOM 801 N N . LYS A 1 101 ? -21.119 -14.607 12.470 1.00 39.19 101 LYS A N 1
ATOM 802 C CA . LYS A 1 101 ? -19.737 -14.487 12.970 1.00 39.19 101 LYS A CA 1
ATOM 803 C C . LYS A 1 101 ? -18.784 -15.466 12.275 1.00 39.19 101 LYS A C 1
ATOM 805 O O . LYS A 1 101 ? -17.651 -15.081 12.000 1.00 39.19 101 LYS A O 1
ATOM 810 N N . LYS A 1 102 ? -19.207 -16.700 11.967 1.00 34.00 102 LYS A N 1
ATOM 811 C CA . LYS A 1 102 ? -18.322 -17.717 11.366 1.00 34.00 102 LYS A CA 1
ATOM 812 C C . LYS A 1 102 ? -18.023 -17.433 9.891 1.00 34.00 102 LYS A C 1
ATOM 814 O O . LYS A 1 102 ? -16.868 -17.549 9.486 1.00 34.00 102 LYS A O 1
ATOM 819 N N . GLU A 1 103 ? -19.014 -17.031 9.095 1.00 42.50 103 GLU A N 1
ATOM 820 C CA . GLU A 1 103 ? -18.811 -16.773 7.660 1.00 42.50 103 GLU A CA 1
ATOM 821 C C . GLU A 1 103 ? -17.960 -15.527 7.389 1.00 42.50 103 GLU A C 1
ATOM 823 O O . GLU A 1 103 ? -17.060 -15.565 6.547 1.00 42.50 103 GLU A O 1
ATOM 828 N N . GLN A 1 104 ? -18.151 -14.447 8.153 1.00 42.50 104 GLN A N 1
ATOM 829 C CA . GLN A 1 104 ? -17.311 -13.257 8.003 1.00 42.50 104 GLN A CA 1
ATOM 830 C C . GLN A 1 104 ? -15.862 -13.496 8.444 1.00 42.50 104 GLN A C 1
ATOM 832 O O . GLN A 1 104 ? -14.941 -13.031 7.776 1.00 42.50 104 GLN A O 1
ATOM 837 N N . ILE A 1 105 ? -15.627 -14.283 9.503 1.00 41.91 105 ILE A N 1
ATOM 838 C CA . ILE A 1 105 ? -14.266 -14.687 9.902 1.00 41.91 105 ILE A CA 1
ATOM 839 C C . ILE A 1 105 ? -13.595 -15.516 8.792 1.00 41.91 105 ILE A C 1
ATOM 841 O O . ILE A 1 105 ? -12.425 -15.281 8.484 1.00 41.91 105 ILE A O 1
ATOM 845 N N . LYS A 1 106 ? -14.333 -16.427 8.138 1.00 31.92 106 LYS A N 1
ATOM 846 C CA . LYS A 1 106 ? -13.827 -17.204 6.992 1.00 31.92 106 LYS A CA 1
ATOM 847 C C . LYS A 1 106 ? -13.466 -16.310 5.796 1.00 31.92 106 LYS A C 1
ATOM 849 O O . LYS A 1 106 ? -12.418 -16.518 5.187 1.00 31.92 106 LYS A O 1
ATOM 854 N N . CYS A 1 107 ? -14.272 -15.293 5.484 1.00 41.69 107 CYS A N 1
ATOM 855 C CA . CYS A 1 107 ? -13.987 -14.363 4.384 1.00 41.69 107 CYS A CA 1
ATOM 856 C C . CYS A 1 107 ? -12.758 -13.474 4.670 1.00 41.69 107 CYS A C 1
ATOM 858 O O . CYS A 1 107 ? -11.895 -13.326 3.806 1.00 41.69 107 CYS A O 1
ATOM 860 N N . VAL A 1 108 ? -12.616 -12.967 5.905 1.00 50.84 108 VAL A N 1
ATOM 861 C CA . VAL A 1 108 ? -11.443 -12.186 6.356 1.00 50.84 108 VAL A CA 1
ATOM 862 C C . VAL A 1 108 ? -10.155 -13.002 6.283 1.00 50.84 108 VAL A C 1
ATOM 864 O O . VAL A 1 108 ? -9.124 -12.514 5.810 1.00 50.84 108 VAL A O 1
ATOM 867 N N . ALA A 1 109 ? -10.203 -14.253 6.748 1.00 54.75 109 ALA A N 1
ATOM 868 C CA . ALA A 1 109 ? -9.065 -15.159 6.675 1.00 54.75 109 ALA A CA 1
ATOM 869 C C . ALA A 1 109 ? -8.642 -15.398 5.216 1.00 54.75 109 ALA A C 1
ATOM 871 O O . ALA A 1 109 ? -7.446 -15.408 4.924 1.00 54.75 109 ALA A O 1
ATOM 872 N N . LYS A 1 110 ? -9.609 -15.497 4.295 1.00 59.28 110 LYS A N 1
ATOM 873 C CA . LYS A 1 110 ? -9.375 -15.746 2.869 1.00 59.28 110 LYS A CA 1
ATOM 874 C C . LYS A 1 110 ? -8.668 -14.582 2.165 1.00 59.28 110 LYS A C 1
ATOM 876 O O . LYS A 1 110 ? -7.652 -14.819 1.514 1.00 59.28 110 LYS A O 1
ATOM 881 N N . THR A 1 111 ? -9.109 -13.330 2.328 1.00 65.25 111 THR A N 1
ATOM 882 C CA . THR A 1 111 ? -8.440 -12.178 1.680 1.00 65.25 111 THR A CA 1
ATOM 883 C C . THR A 1 111 ? -7.020 -11.965 2.214 1.00 65.25 111 THR A C 1
ATOM 885 O O . THR A 1 111 ? -6.080 -11.759 1.441 1.00 65.25 111 THR A O 1
ATOM 888 N N . LYS A 1 112 ? -6.824 -12.093 3.535 1.00 72.38 112 LYS A N 1
ATOM 889 C CA . LYS A 1 112 ? -5.495 -11.996 4.158 1.00 72.38 112 LYS A CA 1
ATOM 890 C C . LYS A 1 112 ? -4.560 -13.116 3.691 1.00 72.38 112 LYS A C 1
ATOM 892 O O . LYS A 1 112 ? -3.379 -12.863 3.462 1.00 72.38 112 LYS A O 1
ATOM 897 N N . TRP A 1 113 ? -5.081 -14.333 3.531 1.00 75.12 113 TRP A N 1
ATOM 898 C CA . TRP A 1 113 ? -4.341 -15.475 2.994 1.00 75.12 113 TRP A CA 1
ATOM 899 C C . TRP A 1 113 ? -3.927 -15.243 1.535 1.00 75.12 113 TRP A C 1
ATOM 901 O O . TRP A 1 113 ? -2.743 -15.350 1.221 1.00 75.12 113 TRP A O 1
ATOM 911 N N . HIS A 1 114 ? -4.851 -14.812 0.667 1.00 78.38 114 HIS A N 1
ATOM 912 C CA . HIS A 1 114 ? -4.532 -14.481 -0.727 1.00 78.38 114 HIS A CA 1
ATOM 913 C C . HIS A 1 114 ? -3.454 -13.403 -0.833 1.00 78.38 114 HIS A C 1
ATOM 915 O O . HIS A 1 114 ? -2.480 -13.592 -1.558 1.00 78.38 114 HIS A O 1
ATOM 921 N N . ARG A 1 115 ? -3.568 -12.309 -0.068 1.00 83.69 115 ARG A N 1
ATOM 922 C CA . ARG A 1 115 ? -2.553 -11.248 -0.070 1.00 83.69 115 ARG A CA 1
ATOM 923 C C . ARG A 1 115 ? -1.170 -11.780 0.298 1.00 83.69 115 ARG A C 1
ATOM 925 O O . ARG A 1 115 ? -0.197 -11.445 -0.368 1.00 83.69 115 ARG A O 1
ATOM 932 N N . LYS A 1 116 ? -1.075 -12.608 1.342 1.00 82.94 116 LYS A N 1
ATOM 933 C CA . LYS A 1 116 ? 0.203 -13.182 1.786 1.00 82.94 116 LYS A CA 1
ATOM 934 C C . LYS A 1 116 ? 0.832 -14.088 0.732 1.00 82.94 116 LYS A C 1
ATOM 936 O O . LYS A 1 116 ? 2.035 -13.997 0.521 1.00 82.94 116 LYS A O 1
ATOM 941 N N . ASN A 1 117 ? 0.035 -14.919 0.061 1.00 84.94 117 ASN A N 1
ATOM 942 C CA . ASN A 1 117 ? 0.538 -15.778 -1.013 1.00 84.94 117 ASN A CA 1
ATOM 943 C C . ASN A 1 117 ? 0.999 -14.972 -2.225 1.00 84.94 117 ASN A C 1
ATOM 945 O O . ASN A 1 117 ? 2.063 -15.254 -2.764 1.00 84.94 117 ASN A O 1
ATOM 949 N N . ILE A 1 118 ? 0.248 -13.934 -2.607 1.00 86.88 118 ILE A N 1
ATOM 950 C CA . ILE A 1 118 ? 0.651 -13.038 -3.695 1.00 86.88 118 ILE A CA 1
ATOM 951 C C . ILE A 1 118 ? 1.980 -12.365 -3.338 1.00 86.88 118 ILE A C 1
ATOM 953 O O . ILE A 1 118 ? 2.935 -12.477 -4.099 1.00 86.88 118 ILE A O 1
ATOM 957 N N . GLN A 1 119 ? 2.103 -11.742 -2.163 1.00 87.88 119 GLN A N 1
ATOM 958 C CA . GLN A 1 119 ? 3.363 -11.100 -1.779 1.00 87.88 119 GLN A CA 1
ATOM 959 C C . GLN A 1 119 ? 4.537 -12.098 -1.693 1.00 87.88 119 GLN A C 1
ATOM 961 O O . GLN A 1 119 ? 5.647 -11.752 -2.087 1.00 87.88 119 GLN A O 1
ATOM 966 N N . ALA A 1 120 ? 4.306 -13.330 -1.220 1.00 86.88 120 ALA A N 1
ATOM 967 C CA . ALA A 1 120 ? 5.338 -14.366 -1.162 1.00 86.88 120 ALA A CA 1
ATOM 968 C C . ALA A 1 120 ? 5.802 -14.800 -2.562 1.00 86.88 120 ALA A C 1
ATOM 970 O O . ALA A 1 120 ? 7.002 -14.932 -2.786 1.00 86.88 120 ALA A O 1
ATOM 971 N N . LEU A 1 121 ? 4.873 -14.953 -3.511 1.00 88.12 121 LEU A N 1
ATOM 972 C CA . LEU A 1 121 ? 5.196 -15.210 -4.914 1.00 88.12 121 LEU A CA 1
ATOM 973 C C . LEU A 1 121 ? 6.058 -14.078 -5.488 1.00 88.12 121 LEU A C 1
ATOM 975 O O . LEU A 1 121 ? 7.115 -14.338 -6.054 1.00 88.12 121 LEU A O 1
ATOM 979 N N . PHE A 1 122 ? 5.656 -12.821 -5.280 1.00 87.81 122 PHE A N 1
ATOM 980 C CA . PHE A 1 122 ? 6.435 -11.662 -5.726 1.00 87.81 122 PHE A CA 1
ATOM 981 C C . PHE A 1 122 ? 7.806 -11.568 -5.051 1.00 87.81 122 PHE A C 1
ATOM 983 O O . PHE A 1 122 ? 8.756 -11.132 -5.689 1.00 87.81 122 PHE A O 1
ATOM 990 N N . PHE A 1 123 ? 7.941 -11.996 -3.795 1.00 88.38 123 PHE A N 1
ATOM 991 C CA . PHE A 1 123 ? 9.231 -12.068 -3.109 1.00 88.38 123 PHE A CA 1
ATOM 992 C C . PHE A 1 123 ? 10.181 -13.076 -3.771 1.00 88.38 123 PHE A C 1
ATOM 994 O O . PHE A 1 123 ? 11.333 -12.738 -4.028 1.00 88.38 123 PHE A O 1
ATOM 1001 N N . VAL A 1 124 ? 9.693 -14.274 -4.109 1.00 87.75 124 VAL A N 1
ATOM 1002 C CA . VAL A 1 124 ? 10.490 -15.292 -4.816 1.00 87.75 124 VAL A CA 1
ATOM 1003 C C . VAL A 1 124 ? 10.871 -14.815 -6.217 1.00 87.75 124 VAL A C 1
ATOM 1005 O O . VAL A 1 124 ? 12.039 -14.887 -6.588 1.00 87.75 124 VAL A O 1
ATOM 1008 N N . LEU A 1 125 ? 9.914 -14.259 -6.969 1.00 86.88 125 LEU A N 1
ATOM 1009 C CA . LEU A 1 125 ? 10.170 -13.696 -8.298 1.00 86.88 125 LEU A CA 1
ATOM 1010 C C . LEU A 1 125 ? 11.178 -12.543 -8.247 1.00 86.88 125 LEU A C 1
ATOM 1012 O O . LEU A 1 125 ? 12.026 -12.439 -9.126 1.00 86.88 125 LEU A O 1
ATOM 1016 N N . PHE A 1 126 ? 11.109 -11.697 -7.216 1.00 87.94 126 PHE A N 1
ATOM 1017 C CA . PHE A 1 126 ? 12.050 -10.599 -7.014 1.00 87.94 126 PHE A CA 1
ATOM 1018 C C . PHE A 1 126 ? 13.473 -11.106 -6.754 1.00 87.94 126 PHE A C 1
ATOM 1020 O O . PHE A 1 126 ? 14.404 -10.604 -7.373 1.00 87.94 126 PHE A O 1
ATOM 1027 N N . ILE A 1 127 ? 13.651 -12.122 -5.901 1.00 86.50 127 ILE A N 1
ATOM 1028 C CA . ILE A 1 127 ? 14.970 -12.737 -5.669 1.00 86.50 127 ILE A CA 1
ATOM 1029 C C . ILE A 1 127 ? 15.499 -13.370 -6.954 1.00 86.50 127 ILE A C 1
ATOM 1031 O O . ILE A 1 127 ? 16.632 -13.103 -7.342 1.00 86.50 127 ILE A O 1
ATOM 1035 N N . TRP A 1 128 ? 14.677 -14.173 -7.633 1.00 89.06 128 TRP A N 1
ATOM 1036 C CA . TRP A 1 128 ? 15.069 -14.810 -8.888 1.00 89.06 128 TRP A CA 1
ATOM 1037 C C . TRP A 1 128 ? 15.506 -13.775 -9.929 1.00 89.06 128 TRP A C 1
ATOM 1039 O O . TRP A 1 128 ? 16.556 -13.934 -10.546 1.00 89.06 128 TRP A O 1
ATOM 1049 N N . PHE A 1 129 ? 14.748 -12.685 -10.063 1.00 86.31 129 PHE A N 1
ATOM 1050 C CA . PHE A 1 129 ? 15.069 -11.579 -10.954 1.00 86.31 129 PHE A CA 1
ATOM 1051 C C . PHE A 1 129 ? 16.410 -10.922 -10.598 1.00 86.31 129 PHE A C 1
ATOM 1053 O O . PHE A 1 129 ? 17.252 -10.772 -11.473 1.00 86.31 129 PHE A O 1
ATOM 1060 N N . ILE A 1 130 ? 16.647 -10.588 -9.324 1.00 84.50 130 ILE A N 1
ATOM 1061 C CA . ILE A 1 130 ? 17.911 -9.973 -8.878 1.00 84.50 130 ILE A CA 1
ATOM 1062 C C . ILE A 1 130 ? 19.119 -10.886 -9.129 1.00 84.50 130 ILE A C 1
ATOM 1064 O O . ILE A 1 130 ? 20.190 -10.392 -9.463 1.00 84.50 130 ILE A O 1
ATOM 1068 N N . LEU A 1 131 ? 18.956 -12.203 -8.978 1.00 85.69 131 LEU A N 1
ATOM 1069 C CA . LEU A 1 131 ? 20.046 -13.164 -9.162 1.00 85.69 13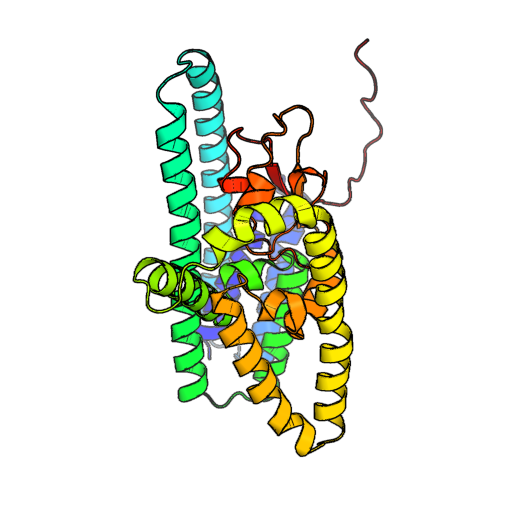1 LEU A CA 1
ATOM 1070 C C . LEU A 1 131 ? 20.346 -13.483 -10.634 1.00 85.69 131 LEU A C 1
ATOM 1072 O O . LEU A 1 131 ? 21.486 -13.794 -10.956 1.00 85.69 131 LEU A O 1
ATOM 1076 N N . ASN A 1 132 ? 19.345 -13.437 -11.519 1.00 81.12 132 ASN A N 1
ATOM 1077 C CA . ASN A 1 132 ? 19.465 -13.943 -12.895 1.00 81.12 132 ASN A CA 1
ATOM 1078 C C . ASN A 1 132 ? 19.392 -12.852 -13.969 1.00 81.12 132 ASN A C 1
ATOM 1080 O O . ASN A 1 132 ? 19.548 -13.147 -15.153 1.00 81.12 132 ASN A O 1
ATOM 1084 N N . PHE A 1 133 ? 19.110 -11.603 -13.595 1.00 84.75 133 PHE A N 1
ATOM 1085 C CA . PHE A 1 133 ? 18.869 -10.535 -14.554 1.00 84.75 133 PHE A CA 1
ATOM 1086 C C . PHE A 1 133 ? 19.613 -9.259 -14.171 1.00 84.75 133 PHE A C 1
ATOM 1088 O O . PHE A 1 133 ? 19.356 -8.661 -13.129 1.00 84.75 133 PHE A O 1
ATOM 1095 N N . ILE A 1 134 ? 20.496 -8.804 -15.061 1.00 81.25 134 ILE A N 1
ATOM 1096 C CA . ILE A 1 134 ? 21.121 -7.484 -14.976 1.00 81.25 134 ILE A CA 1
ATOM 1097 C C . ILE A 1 134 ? 20.198 -6.502 -15.707 1.00 81.25 134 ILE A C 1
ATOM 1099 O O . ILE A 1 134 ? 20.076 -6.573 -16.934 1.00 81.25 134 ILE A O 1
ATOM 1103 N N . PRO A 1 135 ? 19.499 -5.605 -14.994 1.00 79.62 135 PRO A N 1
ATOM 1104 C CA . PRO A 1 135 ? 18.520 -4.746 -15.628 1.00 79.62 135 PRO A CA 1
ATOM 1105 C C . PRO A 1 135 ? 19.198 -3.654 -16.452 1.00 79.62 135 PRO A C 1
ATOM 1107 O O . PRO A 1 135 ? 20.013 -2.884 -15.948 1.00 79.62 135 PRO A O 1
ATOM 1110 N N . SER A 1 136 ? 18.810 -3.544 -17.724 1.00 84.00 136 SER A N 1
ATOM 1111 C CA . SER A 1 136 ? 19.196 -2.401 -18.548 1.00 84.00 136 SER A CA 1
ATOM 1112 C C . SER A 1 136 ? 18.515 -1.121 -18.052 1.00 84.00 136 SER A C 1
ATOM 1114 O O . SER A 1 136 ? 17.416 -1.147 -17.493 1.00 84.00 136 SER A O 1
ATOM 1116 N N . VAL A 1 137 ? 19.133 0.033 -18.312 1.00 82.81 137 VAL A N 1
ATOM 1117 C CA . VAL A 1 137 ? 18.573 1.344 -17.941 1.00 82.81 137 VAL A CA 1
ATOM 1118 C C . VAL A 1 137 ? 17.166 1.533 -18.530 1.00 82.81 137 VAL A C 1
ATOM 1120 O O . VAL A 1 137 ? 16.244 1.942 -17.825 1.00 82.81 137 VAL A O 1
ATOM 1123 N N . LYS A 1 138 ? 16.960 1.133 -19.794 1.00 81.62 138 LYS A N 1
ATOM 1124 C CA . LYS A 1 138 ? 15.647 1.164 -20.466 1.00 81.62 138 LYS A CA 1
ATOM 1125 C C . LYS A 1 138 ? 14.598 0.320 -19.729 1.00 81.62 138 LYS A C 1
ATOM 1127 O O . LYS A 1 138 ? 13.453 0.752 -19.571 1.00 81.62 138 LYS A O 1
ATOM 1132 N N . PHE A 1 139 ? 14.984 -0.863 -19.247 1.00 83.38 139 PHE A N 1
ATOM 1133 C CA . PHE A 1 139 ? 14.101 -1.728 -18.467 1.00 83.38 139 PHE A CA 1
ATOM 1134 C C . PHE A 1 139 ? 13.685 -1.058 -17.149 1.00 83.38 139 PHE A C 1
ATOM 1136 O O . PHE A 1 139 ? 12.497 -1.028 -16.827 1.00 83.38 139 PHE A O 1
ATOM 1143 N N . LEU A 1 140 ? 14.634 -0.452 -16.425 1.00 79.44 140 LEU A N 1
ATOM 1144 C CA . LEU A 1 140 ? 14.360 0.246 -15.163 1.00 79.44 140 LEU A CA 1
ATOM 1145 C C . LEU A 1 140 ? 13.378 1.411 -15.345 1.00 79.44 140 LEU A C 1
ATOM 1147 O O . LEU A 1 140 ? 12.407 1.510 -14.592 1.00 79.44 140 LEU A O 1
ATOM 1151 N N . PHE A 1 141 ? 13.571 2.248 -16.370 1.00 81.50 141 PHE A N 1
ATOM 1152 C CA . PHE A 1 141 ? 12.641 3.341 -16.679 1.00 81.50 141 PHE A CA 1
ATOM 1153 C C . PHE A 1 141 ? 11.242 2.831 -17.036 1.00 81.50 141 PHE A C 1
ATOM 1155 O O . PHE A 1 141 ? 10.246 3.377 -16.562 1.00 81.50 141 PHE A O 1
ATOM 1162 N N . THR A 1 142 ? 11.152 1.748 -17.809 1.00 81.69 142 THR A N 1
ATOM 1163 C CA . THR A 1 142 ? 9.865 1.143 -18.181 1.00 81.69 142 THR A CA 1
ATOM 1164 C C . THR A 1 142 ? 9.108 0.639 -16.950 1.00 81.69 142 THR A C 1
ATOM 1166 O O . THR A 1 142 ? 7.920 0.926 -16.784 1.00 81.69 142 THR A O 1
ATOM 1169 N N . VAL A 1 143 ? 9.797 -0.067 -16.045 1.00 84.62 143 VAL A N 1
ATOM 1170 C CA . VAL A 1 143 ? 9.212 -0.548 -14.784 1.00 84.62 143 VAL A CA 1
ATOM 1171 C C . VAL A 1 143 ? 8.773 0.618 -13.901 1.00 84.62 143 VAL A C 1
ATOM 1173 O O . VAL A 1 143 ? 7.685 0.566 -13.329 1.00 84.62 143 VAL A O 1
ATOM 1176 N N . LEU A 1 144 ? 9.571 1.685 -13.820 1.00 83.81 144 LEU A N 1
ATOM 1177 C CA . LEU A 1 144 ? 9.234 2.882 -13.052 1.00 83.81 144 LEU A CA 1
ATOM 1178 C C . LEU A 1 144 ? 7.960 3.557 -13.579 1.00 83.81 144 LEU A C 1
ATOM 1180 O O . LEU A 1 144 ? 7.058 3.854 -12.794 1.00 83.81 144 LEU A O 1
ATOM 1184 N N . ILE A 1 145 ? 7.849 3.752 -14.896 1.00 85.81 145 ILE A N 1
ATOM 1185 C CA . ILE A 1 145 ? 6.661 4.343 -15.531 1.00 85.81 145 ILE A CA 1
ATOM 1186 C C . ILE A 1 145 ? 5.429 3.482 -15.252 1.00 85.81 145 ILE A C 1
ATOM 1188 O O . ILE A 1 145 ? 4.402 3.998 -14.810 1.00 85.81 145 ILE A O 1
ATOM 1192 N N . LEU A 1 146 ? 5.531 2.163 -15.440 1.00 86.56 146 LEU A N 1
ATOM 1193 C CA . LEU A 1 146 ? 4.429 1.244 -15.163 1.00 86.56 146 LEU A CA 1
ATOM 1194 C C . LEU A 1 146 ? 4.012 1.296 -13.685 1.00 86.56 146 LEU A C 1
ATOM 1196 O O . LEU A 1 146 ? 2.822 1.355 -13.375 1.00 86.56 146 LEU A O 1
ATOM 1200 N N . PHE A 1 147 ? 4.979 1.328 -12.768 1.00 85.19 147 PHE A N 1
ATOM 1201 C CA . PHE A 1 147 ? 4.734 1.435 -11.332 1.00 85.19 147 PHE A CA 1
ATOM 1202 C C . PHE A 1 147 ? 4.008 2.740 -10.965 1.00 85.19 147 PHE A C 1
ATOM 1204 O O . PHE A 1 147 ? 3.072 2.722 -10.159 1.00 85.19 147 PHE A O 1
ATOM 1211 N N . ILE A 1 148 ? 4.378 3.862 -11.593 1.00 86.12 148 ILE A N 1
ATOM 1212 C CA . ILE A 1 148 ? 3.700 5.156 -11.432 1.00 86.12 148 ILE A CA 1
ATOM 1213 C C . ILE A 1 148 ? 2.274 5.095 -11.993 1.00 86.12 148 ILE A C 1
ATOM 1215 O O . ILE A 1 148 ? 1.337 5.466 -11.290 1.00 86.12 148 ILE A O 1
ATOM 1219 N N . LEU A 1 149 ? 2.074 4.576 -13.208 1.00 84.44 149 LEU A N 1
ATOM 1220 C CA . LEU A 1 149 ? 0.749 4.453 -13.834 1.00 84.44 149 LEU A CA 1
ATOM 1221 C C . LEU A 1 149 ? -0.206 3.587 -13.003 1.00 84.44 149 LEU A C 1
ATOM 1223 O O . LEU A 1 149 ? -1.364 3.951 -12.770 1.00 84.44 149 LEU A O 1
ATOM 1227 N N . ILE A 1 150 ? 0.282 2.455 -12.494 1.00 83.06 150 ILE A N 1
ATOM 1228 C CA . ILE A 1 150 ? -0.498 1.610 -11.590 1.00 83.06 150 ILE A CA 1
ATOM 1229 C C . ILE A 1 150 ? -0.780 2.357 -10.282 1.00 83.06 150 ILE A C 1
ATOM 1231 O O . ILE A 1 150 ? -1.893 2.285 -9.768 1.00 83.06 150 ILE A O 1
ATOM 1235 N N . THR A 1 151 ? 0.181 3.121 -9.759 1.00 83.38 151 THR A N 1
ATOM 1236 C CA . THR A 1 151 ? -0.033 3.923 -8.546 1.00 83.38 151 THR A CA 1
ATOM 1237 C C . THR A 1 151 ? -1.094 5.005 -8.748 1.00 83.38 151 THR A C 1
ATOM 1239 O O . THR A 1 151 ? -1.893 5.278 -7.856 1.00 83.38 151 THR A O 1
ATOM 1242 N N . LEU A 1 152 ? -1.160 5.613 -9.929 1.00 83.44 152 LEU A N 1
ATOM 1243 C CA . LEU A 1 152 ? -2.187 6.601 -10.248 1.00 83.44 152 LEU A CA 1
ATOM 1244 C C . LEU A 1 152 ? -3.570 5.949 -10.374 1.00 83.44 152 LEU A C 1
ATOM 1246 O O . LEU A 1 152 ? -4.562 6.523 -9.936 1.00 83.44 152 LEU A O 1
ATOM 1250 N N . THR A 1 153 ? -3.667 4.721 -10.881 1.00 76.38 153 THR A N 1
ATOM 1251 C CA . THR A 1 153 ? -4.959 4.032 -11.059 1.00 76.38 153 THR A CA 1
ATOM 1252 C C . THR A 1 153 ? -5.452 3.327 -9.790 1.00 76.38 153 THR A C 1
ATOM 1254 O O . THR A 1 153 ? -6.601 3.516 -9.390 1.00 76.38 153 THR A O 1
ATOM 1257 N N . LEU A 1 154 ? -4.589 2.562 -9.120 1.00 78.38 154 LEU A N 1
ATOM 1258 C CA . LEU A 1 154 ? -4.891 1.703 -7.965 1.00 78.38 154 LEU A CA 1
ATOM 1259 C C . LEU A 1 154 ? -4.341 2.244 -6.635 1.00 78.38 154 LEU A C 1
ATOM 1261 O O . LEU A 1 154 ? -4.267 1.513 -5.637 1.00 78.38 154 LEU A O 1
ATOM 1265 N N . ARG A 1 155 ? -3.942 3.521 -6.609 1.00 84.62 155 ARG A N 1
ATOM 1266 C CA . ARG A 1 155 ? -3.283 4.163 -5.470 1.00 84.62 155 ARG A CA 1
ATOM 1267 C C . ARG A 1 155 ? -2.043 3.357 -5.061 1.00 84.62 155 ARG A C 1
ATOM 1269 O O . ARG A 1 155 ? -1.375 2.708 -5.848 1.00 84.62 155 ARG A O 1
ATOM 1276 N N . THR A 1 156 ? -1.744 3.320 -3.783 1.00 82.06 156 THR A N 1
ATOM 1277 C CA . THR A 1 156 ? -0.643 2.595 -3.151 1.00 82.06 156 THR A CA 1
ATOM 1278 C C . THR A 1 156 ? -0.896 1.086 -3.027 1.00 82.06 156 THR A C 1
ATOM 1280 O O . THR A 1 156 ? -0.217 0.420 -2.243 1.00 82.06 156 THR A O 1
ATOM 1283 N N . GLY A 1 157 ? -1.860 0.524 -3.774 1.00 82.12 157 GLY A N 1
ATOM 1284 C CA . GLY A 1 157 ? -2.221 -0.896 -3.719 1.00 82.12 157 GLY A CA 1
ATOM 1285 C C . GLY A 1 157 ? -1.050 -1.840 -3.996 1.00 82.12 157 GLY A C 1
ATOM 1286 O O . GLY A 1 157 ? -0.967 -2.900 -3.377 1.00 82.12 157 GLY A O 1
ATOM 1287 N N . LEU A 1 158 ? -0.076 -1.429 -4.815 1.00 83.94 158 LEU A N 1
ATOM 1288 C CA . LEU A 1 158 ? 1.153 -2.197 -5.050 1.00 83.94 158 LEU A CA 1
ATOM 1289 C C . LEU A 1 158 ? 1.936 -2.472 -3.760 1.00 83.94 158 LEU A C 1
ATOM 1291 O O . LEU A 1 158 ? 2.400 -3.591 -3.544 1.00 83.94 158 LEU A O 1
ATOM 1295 N N . CYS A 1 159 ? 2.019 -1.501 -2.847 1.00 86.25 159 CYS A N 1
ATOM 1296 C CA . CYS A 1 159 ? 2.670 -1.705 -1.552 1.00 86.25 159 CYS A CA 1
ATOM 1297 C C . CYS A 1 159 ? 1.896 -2.642 -0.627 1.00 86.25 159 CYS A C 1
ATOM 1299 O O . CYS A 1 159 ? 2.499 -3.312 0.214 1.00 86.25 159 CYS A O 1
ATOM 1301 N N . GLY A 1 160 ? 0.575 -2.703 -0.791 1.00 85.50 160 GLY A N 1
ATOM 1302 C CA . GLY A 1 160 ? -0.286 -3.643 -0.090 1.00 85.50 160 GLY A CA 1
ATOM 1303 C C . GLY A 1 160 ? -0.182 -5.069 -0.621 1.00 85.50 160 GLY A C 1
ATOM 1304 O O . GLY A 1 160 ? -0.193 -5.995 0.181 1.00 85.50 160 GLY A O 1
ATOM 1305 N N . TRP A 1 161 ? -0.067 -5.266 -1.934 1.00 86.25 161 TRP A N 1
ATOM 1306 C CA . TRP A 1 161 ? -0.278 -6.579 -2.559 1.00 86.25 161 TRP A CA 1
ATOM 1307 C C . TRP A 1 161 ? 0.961 -7.197 -3.208 1.00 86.25 161 TRP A C 1
ATOM 1309 O O . TRP A 1 161 ? 1.078 -8.416 -3.201 1.00 86.25 161 TRP A O 1
ATOM 1319 N N . MET A 1 162 ? 1.888 -6.392 -3.725 1.00 87.06 162 MET A N 1
ATOM 1320 C CA . MET A 1 162 ? 2.999 -6.866 -4.567 1.00 87.06 162 MET A CA 1
ATOM 1321 C C . MET A 1 162 ? 4.387 -6.534 -4.007 1.00 87.06 162 MET A C 1
ATOM 1323 O O . MET A 1 162 ? 5.385 -7.007 -4.535 1.00 87.06 162 MET A O 1
ATOM 1327 N N . CYS A 1 163 ? 4.485 -5.729 -2.945 1.00 89.06 163 CYS A N 1
ATOM 1328 C CA . CYS A 1 163 ? 5.781 -5.357 -2.383 1.00 89.06 163 CYS A CA 1
ATOM 1329 C C . CYS A 1 163 ? 6.480 -6.566 -1.723 1.00 89.06 163 CYS A C 1
ATOM 1331 O O . CYS A 1 163 ? 5.967 -7.072 -0.716 1.00 89.06 163 CYS A O 1
ATOM 1333 N N . PRO A 1 164 ? 7.669 -6.980 -2.209 1.00 86.62 164 PRO A N 1
ATOM 1334 C CA . PRO A 1 164 ? 8.394 -8.136 -1.675 1.00 86.62 164 PRO A CA 1
ATOM 1335 C C . PRO A 1 164 ? 8.838 -7.897 -0.223 1.00 86.62 164 PRO A C 1
ATOM 1337 O O . PRO A 1 164 ? 8.675 -8.761 0.642 1.00 86.62 164 PRO A O 1
ATOM 1340 N N . PHE A 1 165 ? 9.270 -6.673 0.098 1.00 86.12 165 PHE A N 1
ATOM 1341 C CA . PHE A 1 165 ? 9.606 -6.272 1.468 1.00 86.12 165 PHE A CA 1
ATOM 1342 C C . PHE A 1 165 ? 8.404 -6.337 2.421 1.00 86.12 165 PHE A C 1
ATOM 1344 O O . PHE A 1 165 ? 8.570 -6.504 3.627 1.00 86.12 165 PHE A O 1
ATOM 1351 N N . GLY A 1 166 ? 7.175 -6.248 1.903 1.00 84.56 166 GLY A N 1
ATOM 1352 C CA . GLY A 1 166 ? 5.966 -6.381 2.708 1.00 84.56 166 GLY A CA 1
ATOM 1353 C C . GLY A 1 166 ? 5.853 -7.745 3.390 1.00 84.56 166 GLY A C 1
ATOM 1354 O O . GLY A 1 166 ? 5.498 -7.795 4.568 1.00 84.56 166 GLY A O 1
ATOM 1355 N N . THR A 1 167 ? 6.198 -8.829 2.684 1.00 82.25 167 THR A N 1
ATOM 1356 C CA . THR A 1 167 ? 6.245 -10.180 3.269 1.00 82.25 167 THR A CA 1
ATOM 1357 C C . THR A 1 167 ? 7.333 -10.290 4.320 1.00 82.25 167 THR A C 1
ATOM 1359 O O . THR A 1 167 ? 7.080 -10.851 5.385 1.00 82.25 167 THR A O 1
ATOM 1362 N N . LEU A 1 168 ? 8.514 -9.729 4.045 1.00 86.81 168 LEU A N 1
ATOM 1363 C CA . LEU A 1 168 ? 9.633 -9.732 4.983 1.00 86.81 168 LEU A CA 1
ATOM 1364 C C . LEU A 1 168 ? 9.210 -9.103 6.318 1.00 86.81 168 LEU A C 1
ATOM 1366 O O . LEU A 1 168 ? 9.233 -9.766 7.352 1.00 86.81 168 LEU A O 1
ATOM 1370 N N . PHE A 1 169 ? 8.696 -7.874 6.291 1.00 86.75 169 PHE A N 1
ATOM 1371 C CA . PHE A 1 169 ? 8.290 -7.165 7.505 1.00 86.75 169 PHE A CA 1
ATOM 1372 C C . PHE A 1 169 ? 7.117 -7.831 8.247 1.00 86.75 169 PHE A C 1
ATOM 1374 O O . PHE A 1 169 ? 7.125 -7.890 9.475 1.00 86.75 169 PHE A O 1
ATOM 1381 N N . GLU A 1 170 ? 6.115 -8.378 7.549 1.00 83.31 170 GLU A N 1
ATOM 1382 C CA . GLU A 1 170 ? 5.026 -9.113 8.218 1.00 83.31 170 GLU A CA 1
ATOM 1383 C C . GLU A 1 170 ? 5.509 -10.407 8.890 1.00 83.31 170 GLU A C 1
ATOM 1385 O O . GLU A 1 170 ? 5.028 -10.758 9.974 1.00 83.31 170 GLU A O 1
ATOM 1390 N N . ARG A 1 171 ? 6.452 -11.125 8.266 1.00 85.25 171 ARG A N 1
ATOM 1391 C CA . ARG A 1 171 ? 7.050 -12.335 8.844 1.00 85.25 171 ARG A CA 1
ATOM 1392 C C . ARG A 1 171 ? 7.896 -11.999 10.066 1.00 85.25 171 ARG A C 1
ATOM 1394 O O . ARG A 1 171 ? 7.723 -12.662 11.081 1.00 85.25 171 ARG A O 1
ATOM 1401 N N . PHE A 1 172 ? 8.707 -10.941 10.007 1.00 85.12 172 PHE A N 1
ATOM 1402 C CA . PHE A 1 172 ? 9.479 -10.461 11.157 1.00 85.12 172 PHE A CA 1
ATOM 1403 C C . PHE A 1 172 ? 8.570 -10.066 12.326 1.00 85.12 172 PHE A C 1
ATOM 1405 O O . PHE A 1 172 ? 8.781 -10.531 13.439 1.00 85.12 172 PHE A O 1
ATOM 1412 N N . ASN A 1 173 ? 7.486 -9.321 12.090 1.00 83.56 173 ASN A N 1
ATOM 1413 C CA . ASN A 1 173 ? 6.551 -8.996 13.172 1.00 83.56 173 ASN A CA 1
ATOM 1414 C C . ASN A 1 173 ? 5.847 -10.249 13.736 1.00 83.56 173 ASN A C 1
ATOM 1416 O O . ASN A 1 173 ? 5.594 -10.348 14.934 1.00 83.56 173 ASN A O 1
ATOM 1420 N N . THR A 1 174 ? 5.519 -11.227 12.883 1.00 82.69 174 THR A N 1
ATOM 1421 C CA . THR A 1 174 ? 4.943 -12.509 13.337 1.00 82.69 174 THR A CA 1
ATOM 1422 C C . THR A 1 174 ? 5.949 -13.297 14.180 1.00 82.69 174 THR A C 1
ATOM 1424 O O . THR A 1 174 ? 5.567 -13.904 15.177 1.00 82.69 174 THR A O 1
ATOM 1427 N N . LEU A 1 175 ? 7.227 -13.272 13.795 1.00 83.12 175 LEU A N 1
ATOM 1428 C CA . LEU A 1 175 ? 8.323 -13.880 14.539 1.00 83.12 175 LEU A CA 1
ATOM 1429 C C . LEU A 1 175 ? 8.515 -13.191 15.894 1.00 83.12 175 LEU A C 1
ATOM 1431 O O . LEU A 1 175 ? 8.592 -13.890 16.894 1.00 83.12 175 LEU A O 1
ATOM 1435 N N . GLY A 1 176 ? 8.483 -11.857 15.952 1.00 77.19 176 GLY A N 1
ATOM 1436 C CA . GLY A 1 176 ? 8.529 -11.100 17.207 1.00 77.19 176 GLY A CA 1
ATOM 1437 C C . GLY A 1 176 ? 7.431 -11.523 18.187 1.00 77.19 176 GLY A C 1
ATOM 1438 O O . GLY A 1 176 ? 7.725 -11.839 19.335 1.00 77.19 176 GLY A O 1
ATOM 1439 N N . GLY A 1 177 ? 6.187 -11.664 17.711 1.00 73.25 177 GLY A N 1
ATOM 1440 C CA . GLY A 1 177 ? 5.083 -12.170 18.537 1.00 73.25 177 GLY A CA 1
ATOM 1441 C C . GLY A 1 177 ? 5.255 -13.628 18.991 1.00 73.25 177 GLY A C 1
ATOM 1442 O O . GLY A 1 177 ? 4.854 -13.977 20.099 1.00 73.25 177 GLY A O 1
ATOM 1443 N N . LYS A 1 178 ? 5.881 -14.487 18.171 1.00 74.62 178 LYS A N 1
ATOM 1444 C CA . LYS A 1 178 ? 6.230 -15.862 18.571 1.00 74.62 178 LYS A CA 1
ATOM 1445 C C . LYS A 1 178 ? 7.347 -15.881 19.617 1.00 74.62 178 LYS A C 1
ATOM 1447 O O . LYS A 1 178 ? 7.219 -16.585 20.611 1.00 74.62 178 LYS A O 1
ATOM 1452 N N . ILE A 1 179 ? 8.404 -15.093 19.430 1.00 73.19 179 ILE A N 1
ATOM 1453 C CA . ILE A 1 179 ? 9.513 -14.963 20.387 1.00 73.19 179 ILE A CA 1
ATOM 1454 C C . ILE A 1 179 ? 8.994 -14.433 21.733 1.00 73.19 179 ILE A C 1
ATOM 1456 O O . ILE A 1 179 ? 9.369 -14.960 22.778 1.00 73.19 179 ILE A O 1
ATOM 1460 N N . GLU A 1 180 ? 8.070 -13.465 21.713 1.00 68.81 180 GLU A N 1
ATOM 1461 C CA . GLU A 1 180 ? 7.374 -12.977 22.912 1.00 68.81 180 GLU A CA 1
ATOM 1462 C C . GLU A 1 180 ? 6.563 -14.091 23.598 1.00 68.81 180 GLU A C 1
ATOM 1464 O O . GLU A 1 180 ? 6.555 -14.182 24.824 1.00 68.81 180 GLU A O 1
ATOM 1469 N N . SER A 1 181 ? 5.916 -14.975 22.829 1.00 63.09 181 SER A N 1
ATOM 1470 C CA . SER A 1 181 ? 5.151 -16.099 23.390 1.00 63.09 181 SER A CA 1
ATOM 1471 C C . SER A 1 181 ? 6.011 -17.222 23.987 1.00 63.09 181 SER A C 1
ATOM 1473 O O . SER A 1 181 ? 5.531 -17.933 24.863 1.00 63.09 181 SER A O 1
ATOM 1475 N N . ILE A 1 182 ? 7.266 -17.366 23.542 1.00 60.44 182 ILE A N 1
ATOM 1476 C CA . ILE A 1 182 ? 8.224 -18.391 24.006 1.00 60.44 182 ILE A CA 1
ATOM 1477 C C . ILE A 1 182 ? 9.020 -17.902 25.237 1.00 60.44 182 ILE A C 1
ATOM 1479 O O . ILE A 1 182 ? 9.675 -18.689 25.908 1.00 60.44 182 ILE A O 1
ATOM 1483 N N . GLY A 1 183 ? 8.952 -16.609 25.578 1.00 56.16 183 GLY A N 1
ATOM 1484 C CA . GLY A 1 183 ? 9.558 -16.057 26.797 1.00 56.16 183 GLY A CA 1
ATOM 1485 C C . GLY A 1 183 ? 11.047 -15.696 26.699 1.00 56.16 183 GLY A C 1
ATOM 1486 O O . GLY A 1 183 ? 11.599 -15.198 27.675 1.00 56.16 183 GLY A O 1
ATOM 1487 N N . ILE A 1 184 ? 11.684 -15.870 25.531 1.00 56.72 184 ILE A N 1
ATOM 1488 C CA . ILE A 1 184 ? 13.083 -15.461 25.262 1.00 56.72 184 ILE A CA 1
ATOM 1489 C C . ILE A 1 184 ? 13.245 -13.939 25.388 1.00 56.72 184 ILE A C 1
ATOM 1491 O O . ILE A 1 184 ? 14.232 -13.435 25.917 1.00 56.72 184 ILE A O 1
ATOM 1495 N N . ILE A 1 185 ? 12.243 -13.194 24.927 1.00 49.50 185 ILE A N 1
ATOM 1496 C CA . ILE A 1 185 ? 12.071 -11.781 25.247 1.00 49.50 185 ILE A CA 1
ATOM 1497 C C . ILE A 1 185 ? 10.955 -11.752 26.284 1.00 49.50 185 ILE A C 1
ATOM 1499 O O . ILE A 1 185 ? 9.845 -12.190 25.979 1.00 49.50 185 ILE A O 1
ATOM 1503 N N . GLN A 1 186 ? 11.214 -11.258 27.503 1.00 44.44 186 GLN A N 1
ATOM 1504 C CA . GLN A 1 186 ? 10.130 -11.097 28.476 1.00 44.44 186 GLN A CA 1
ATOM 1505 C C . GLN A 1 186 ? 8.985 -10.300 27.828 1.00 44.44 186 GLN A C 1
ATOM 1507 O O . GLN A 1 186 ? 9.268 -9.270 27.203 1.00 44.44 186 GLN A O 1
ATOM 1512 N N . PRO A 1 187 ? 7.707 -10.703 27.987 1.00 48.06 187 PRO A N 1
ATOM 1513 C CA . PRO A 1 187 ? 6.567 -9.953 27.476 1.00 48.06 187 PRO A CA 1
ATOM 1514 C C . PRO A 1 187 ? 6.449 -8.638 28.250 1.00 48.06 187 PRO A C 1
ATOM 1516 O O . PRO A 1 187 ? 5.662 -8.481 29.189 1.00 48.06 187 PRO A O 1
ATOM 1519 N N .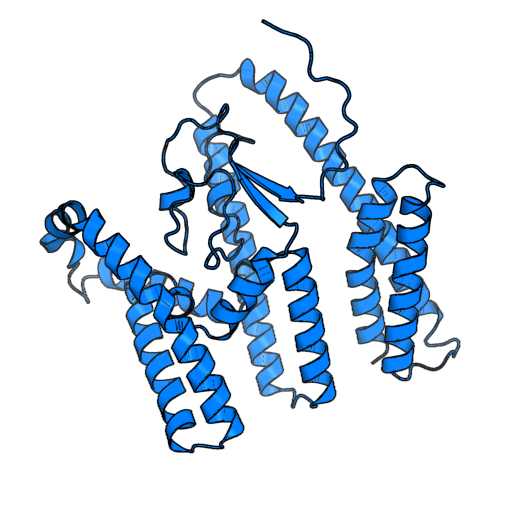 ARG A 1 188 ? 7.252 -7.649 27.846 1.00 48.16 188 ARG A N 1
ATOM 1520 C CA . ARG A 1 188 ? 7.268 -6.287 28.389 1.00 48.16 188 ARG A CA 1
ATOM 1521 C C . ARG A 1 188 ? 5.870 -5.665 28.291 1.00 48.16 188 ARG A C 1
ATOM 1523 O O . ARG A 1 188 ? 5.503 -4.830 29.118 1.00 48.16 188 ARG A O 1
ATOM 1530 N N . TYR A 1 189 ? 5.048 -6.149 27.354 1.00 53.06 189 TYR A N 1
ATOM 1531 C CA . TYR A 1 189 ? 3.640 -5.803 27.219 1.00 53.06 189 TYR A CA 1
ATOM 1532 C C . TYR A 1 189 ? 2.831 -5.995 28.508 1.00 53.06 189 TYR A C 1
ATOM 1534 O O . TYR A 1 189 ? 1.935 -5.195 28.733 1.00 53.06 189 TYR A O 1
ATOM 1542 N N . LYS A 1 190 ? 3.128 -6.966 29.390 1.00 54.69 190 LYS A N 1
ATOM 1543 C CA . LYS A 1 190 ? 2.393 -7.115 30.666 1.00 54.69 190 LYS A CA 1
ATOM 1544 C C . LYS A 1 190 ? 2.729 -6.003 31.666 1.00 54.69 190 LYS A C 1
ATOM 1546 O O . LYS A 1 190 ? 1.807 -5.377 32.185 1.00 54.69 190 LYS A O 1
ATOM 1551 N N . LYS A 1 191 ? 4.019 -5.713 31.886 1.00 61.09 191 LYS A N 1
ATOM 1552 C CA . LYS A 1 191 ? 4.485 -4.702 32.860 1.00 61.09 191 LYS A CA 1
ATOM 1553 C C . LYS A 1 191 ? 4.067 -3.282 32.469 1.00 61.09 191 LYS A C 1
ATOM 1555 O O . LYS A 1 191 ? 3.656 -2.501 33.318 1.00 61.09 191 LYS A O 1
ATOM 1560 N N . TYR A 1 192 ? 4.105 -2.965 31.175 1.00 67.06 192 TYR A N 1
ATOM 1561 C CA . TYR A 1 192 ? 3.779 -1.630 30.667 1.00 67.06 192 TYR A CA 1
ATOM 1562 C C . TYR A 1 192 ? 2.383 -1.546 30.034 1.00 67.06 192 TYR A C 1
ATOM 1564 O O . TYR A 1 192 ? 2.038 -0.506 29.485 1.00 67.06 192 TYR A O 1
ATOM 1572 N N . LYS A 1 193 ? 1.540 -2.590 30.124 1.00 72.81 193 LYS A N 1
ATOM 1573 C CA . LYS A 1 193 ? 0.191 -2.608 29.516 1.00 72.81 193 LYS A CA 1
ATOM 1574 C C . LYS A 1 193 ? -0.650 -1.413 29.943 1.00 72.81 193 LYS A C 1
ATOM 1576 O O . LYS A 1 193 ? -1.305 -0.781 29.115 1.00 72.81 193 LYS A O 1
ATOM 1581 N N . LYS A 1 194 ? -0.629 -1.146 31.253 1.00 77.31 194 LYS A N 1
ATOM 1582 C CA . LYS A 1 194 ? -1.341 -0.039 31.889 1.00 77.31 194 LYS A CA 1
ATOM 1583 C C . LYS A 1 194 ? -0.774 1.291 31.391 1.00 77.31 194 LYS A C 1
ATOM 1585 O O . LYS A 1 194 ? -1.503 2.050 30.771 1.00 77.31 194 LYS A O 1
ATOM 1590 N N . TRP A 1 195 ? 0.546 1.468 31.470 1.00 82.44 195 TRP A N 1
ATOM 1591 C CA . TRP A 1 195 ? 1.232 2.661 30.962 1.00 82.44 195 TRP A CA 1
ATOM 1592 C C . TRP A 1 195 ? 0.963 2.941 29.471 1.00 82.44 195 TRP A C 1
ATOM 1594 O O . TRP A 1 195 ? 0.671 4.075 29.108 1.00 82.44 195 TRP A O 1
ATOM 1604 N N . ILE A 1 196 ? 0.995 1.922 28.603 1.00 79.12 196 ILE A N 1
ATOM 1605 C CA . ILE A 1 196 ? 0.699 2.042 27.163 1.00 79.12 196 ILE A CA 1
ATOM 1606 C C . ILE A 1 196 ? -0.763 2.442 26.938 1.00 79.12 196 ILE A C 1
ATOM 1608 O O . ILE A 1 196 ? -1.058 3.227 26.035 1.00 79.12 196 ILE A O 1
ATOM 1612 N N . LYS A 1 197 ? -1.693 1.893 27.731 1.00 79.56 197 LYS A N 1
ATOM 1613 C CA . LYS A 1 197 ? -3.118 2.237 27.656 1.00 79.56 197 LYS A CA 1
ATOM 1614 C C . LYS A 1 197 ? -3.341 3.694 28.064 1.00 79.56 197 LYS A C 1
ATOM 1616 O O . LYS A 1 197 ? -4.031 4.407 27.336 1.00 79.56 197 LYS A O 1
ATOM 1621 N N . ASP A 1 198 ? -2.714 4.119 29.155 1.00 84.75 198 ASP A N 1
ATOM 1622 C CA . ASP A 1 198 ? -2.845 5.464 29.721 1.00 84.75 198 ASP A CA 1
ATOM 1623 C C . ASP A 1 198 ? -2.191 6.515 28.804 1.00 84.75 198 ASP A C 1
ATOM 1625 O O . ASP A 1 198 ? -2.761 7.570 28.541 1.00 84.75 198 ASP A O 1
ATOM 1629 N N . ASN A 1 199 ? -1.054 6.181 28.184 1.00 87.50 199 ASN A N 1
ATOM 1630 C CA . ASN A 1 199 ? -0.306 7.067 27.284 1.00 87.50 199 ASN A CA 1
ATOM 1631 C C . ASN A 1 199 ? -0.632 6.869 25.799 1.00 87.50 199 ASN A C 1
ATOM 1633 O O . ASN A 1 199 ? 0.086 7.354 24.922 1.00 87.50 199 ASN A O 1
ATOM 1637 N N . ARG A 1 200 ? -1.729 6.182 25.466 1.00 80.94 200 ARG A N 1
ATOM 1638 C CA . ARG A 1 200 ? -2.067 5.863 24.070 1.00 80.94 200 ARG A CA 1
ATOM 1639 C C . ARG A 1 200 ? -2.196 7.110 23.189 1.00 80.94 200 ARG A C 1
ATOM 1641 O O . ARG A 1 200 ? -1.837 7.075 22.013 1.00 80.94 200 ARG A O 1
ATOM 1648 N N . GLY A 1 201 ? -2.697 8.212 23.750 1.00 85.69 201 GLY A N 1
ATOM 1649 C CA . GLY A 1 201 ? -2.774 9.500 23.058 1.00 85.69 201 GLY A CA 1
ATOM 1650 C C . GLY A 1 201 ? -1.394 10.051 22.689 1.00 85.69 201 GLY A C 1
ATOM 1651 O O . GLY A 1 201 ? -1.188 10.455 21.545 1.00 85.69 201 GLY A O 1
ATOM 1652 N N . LEU A 1 202 ? -0.443 10.003 23.628 1.00 87.94 202 LEU A N 1
ATOM 1653 C CA . LEU A 1 202 ? 0.945 10.419 23.416 1.00 87.94 202 LEU A CA 1
ATOM 1654 C C . LEU A 1 202 ? 1.644 9.520 22.389 1.00 87.94 202 LEU A C 1
ATOM 1656 O O . LEU A 1 202 ? 2.230 10.027 21.439 1.00 87.94 202 LEU A O 1
ATOM 1660 N N . LEU A 1 203 ? 1.501 8.197 22.508 1.00 85.12 203 LEU A N 1
ATOM 1661 C CA . LEU A 1 203 ? 2.078 7.236 21.562 1.00 85.12 203 LEU A CA 1
ATOM 1662 C C . LEU A 1 203 ? 1.565 7.451 20.131 1.00 85.12 203 LEU A C 1
ATOM 1664 O O . LEU A 1 203 ? 2.345 7.405 19.185 1.00 85.12 203 LEU A O 1
ATOM 1668 N N . ASN A 1 204 ? 0.275 7.755 19.962 1.00 85.75 204 ASN A N 1
ATOM 1669 C CA . ASN A 1 204 ? -0.283 8.094 18.652 1.00 85.75 204 ASN A CA 1
ATOM 1670 C C . ASN A 1 204 ? 0.271 9.420 18.102 1.00 85.75 204 ASN A C 1
ATOM 1672 O O . ASN A 1 204 ? 0.441 9.544 16.889 1.00 85.75 204 ASN A O 1
ATOM 1676 N N . LYS A 1 205 ? 0.550 10.412 18.962 1.00 89.19 205 LYS A N 1
ATOM 1677 C CA . LYS A 1 205 ? 1.220 11.657 18.548 1.00 89.19 205 LYS A CA 1
ATOM 1678 C C . LYS A 1 205 ? 2.654 11.368 18.100 1.00 89.19 205 LYS A C 1
ATOM 1680 O O . LYS A 1 205 ? 3.016 11.780 17.004 1.00 89.19 205 LYS A O 1
ATOM 1685 N N . ILE A 1 206 ? 3.427 10.615 18.886 1.00 89.94 206 ILE A N 1
ATOM 1686 C CA . ILE A 1 206 ? 4.802 10.214 18.542 1.00 89.94 206 ILE A CA 1
ATOM 1687 C C . ILE A 1 206 ? 4.818 9.455 17.212 1.00 89.94 206 ILE A C 1
ATOM 1689 O O . ILE A 1 206 ? 5.559 9.829 16.312 1.00 89.94 206 ILE A O 1
ATOM 1693 N N . ASP A 1 207 ? 3.946 8.457 17.040 1.00 88.19 207 ASP A N 1
ATOM 1694 C CA . ASP A 1 207 ? 3.813 7.704 15.787 1.00 88.19 207 ASP A CA 1
ATOM 1695 C C . ASP A 1 207 ? 3.456 8.621 14.604 1.00 88.19 207 ASP A C 1
ATOM 1697 O O . ASP A 1 207 ? 4.004 8.463 13.515 1.00 88.19 207 ASP A O 1
ATOM 1701 N N . LYS A 1 208 ? 2.586 9.620 14.814 1.00 89.38 208 LYS A N 1
ATOM 1702 C CA . LYS A 1 208 ? 2.245 10.625 13.796 1.00 89.38 208 LYS A CA 1
ATOM 1703 C C . LYS A 1 208 ? 3.462 11.453 13.375 1.00 89.38 208 LYS A C 1
ATOM 1705 O O . LYS A 1 208 ? 3.663 11.621 12.177 1.00 89.38 208 LYS A O 1
ATOM 1710 N N . TYR A 1 209 ? 4.255 11.958 14.321 1.00 92.31 209 TYR A N 1
ATOM 1711 C CA . TYR A 1 209 ? 5.454 12.749 14.017 1.00 92.31 209 TYR A CA 1
ATOM 1712 C C . TYR A 1 209 ? 6.568 11.893 13.404 1.00 92.31 209 TYR A C 1
ATOM 1714 O O . TYR A 1 209 ? 7.142 12.280 12.390 1.00 92.31 209 TYR A O 1
ATOM 1722 N N . ALA A 1 210 ? 6.800 10.690 13.932 1.00 91.19 210 ALA A N 1
ATOM 1723 C CA . ALA A 1 210 ? 7.800 9.757 13.418 1.00 91.19 210 ALA A CA 1
ATOM 1724 C C . ALA A 1 210 ? 7.554 9.378 11.947 1.00 91.19 210 ALA A C 1
ATOM 1726 O O . ALA A 1 210 ? 8.500 9.205 11.185 1.00 91.19 210 ALA A O 1
ATOM 1727 N N . ARG A 1 211 ? 6.291 9.308 11.497 1.00 91.62 211 ARG A N 1
ATOM 1728 C CA . ARG A 1 211 ? 5.956 9.060 10.079 1.00 91.62 211 ARG A CA 1
ATOM 1729 C C . ARG A 1 211 ? 6.458 10.134 9.125 1.00 91.62 211 ARG A C 1
ATOM 1731 O O . ARG A 1 211 ? 6.617 9.842 7.943 1.00 91.62 211 ARG A O 1
ATOM 1738 N N . TYR A 1 212 ? 6.686 11.362 9.590 1.00 92.25 212 TYR A N 1
ATOM 1739 C CA . TYR A 1 212 ? 7.229 12.416 8.735 1.00 92.25 212 TYR A CA 1
ATOM 1740 C C . TYR A 1 212 ? 8.716 12.223 8.438 1.00 92.25 212 TYR A C 1
ATOM 1742 O O . TYR A 1 212 ? 9.174 12.765 7.440 1.00 92.25 212 TYR A O 1
ATOM 1750 N N . PHE A 1 213 ? 9.443 11.400 9.206 1.00 92.31 213 PHE A N 1
ATOM 1751 C CA . PHE A 1 213 ? 10.872 11.130 8.994 1.00 92.31 213 PHE A CA 1
ATOM 1752 C C . PHE A 1 213 ? 11.192 10.560 7.600 1.00 92.31 213 PHE A C 1
ATOM 1754 O O . PHE A 1 213 ? 12.261 10.807 7.046 1.00 92.31 213 PHE A O 1
ATOM 1761 N N . LYS A 1 214 ? 10.236 9.882 6.958 1.00 91.19 214 LYS A N 1
ATOM 1762 C CA . LYS A 1 214 ? 10.432 9.301 5.622 1.00 91.19 214 LYS A CA 1
ATOM 1763 C C . LYS A 1 214 ? 10.656 10.338 4.518 1.00 91.19 214 LYS A C 1
ATOM 1765 O O . LYS A 1 214 ? 11.225 9.992 3.490 1.00 91.19 214 LYS A O 1
ATOM 1770 N N . TYR A 1 215 ? 10.192 11.580 4.690 1.00 92.81 215 TYR A N 1
ATOM 1771 C CA . TYR A 1 215 ? 10.352 12.644 3.690 1.00 92.81 215 TYR A CA 1
ATOM 1772 C C . TYR A 1 215 ? 11.768 13.247 3.678 1.00 92.81 215 TYR A C 1
ATOM 1774 O O . TYR A 1 215 ? 12.361 13.277 2.602 1.00 92.81 215 TYR A O 1
ATOM 1782 N N . PRO A 1 216 ? 12.369 13.667 4.813 1.00 92.06 216 PRO A N 1
ATOM 1783 C CA . PRO A 1 216 ? 13.782 14.031 4.828 1.00 92.06 216 PRO A CA 1
ATOM 1784 C C . PRO A 1 216 ? 14.676 12.830 4.498 1.00 92.06 216 PRO A C 1
ATOM 1786 O O . PRO A 1 216 ? 15.664 13.006 3.797 1.00 92.06 216 PRO A O 1
ATOM 1789 N N . PHE A 1 217 ? 14.302 11.603 4.893 1.00 90.19 217 PHE A N 1
ATOM 1790 C CA . PHE A 1 217 ? 15.021 10.402 4.457 1.00 90.19 217 PHE A CA 1
ATOM 1791 C C . PHE A 1 217 ? 14.978 10.226 2.931 1.00 90.19 217 PHE A C 1
ATOM 1793 O O . PHE A 1 217 ? 16.006 9.951 2.324 1.00 90.19 217 PHE A O 1
ATOM 1800 N N . LEU A 1 218 ? 13.824 10.454 2.288 1.00 89.88 218 LEU A N 1
ATOM 1801 C CA . LEU A 1 218 ? 13.707 10.471 0.826 1.00 89.88 218 LEU A CA 1
ATOM 1802 C C . LEU A 1 218 ? 14.647 11.515 0.201 1.00 89.88 218 LEU A C 1
ATOM 1804 O O . LEU A 1 218 ? 15.406 11.170 -0.702 1.00 89.88 218 LEU A O 1
ATOM 1808 N N . LEU A 1 219 ? 14.634 12.758 0.690 1.00 89.56 219 LEU A N 1
ATOM 1809 C CA . LEU A 1 219 ? 15.523 13.815 0.190 1.00 89.56 219 LEU A CA 1
ATOM 1810 C C . LEU A 1 219 ? 16.995 13.431 0.341 1.00 89.56 219 LEU A C 1
ATOM 1812 O O . LEU A 1 219 ? 17.761 13.568 -0.608 1.00 89.56 219 LEU A O 1
ATOM 1816 N N . TRP A 1 220 ? 17.370 12.877 1.494 1.00 87.38 220 TRP A N 1
ATOM 1817 C CA . TRP A 1 220 ? 18.724 12.400 1.741 1.00 87.38 220 TRP A CA 1
ATOM 1818 C C . TRP A 1 220 ? 19.122 11.263 0.796 1.00 87.38 220 TRP A C 1
ATOM 1820 O O . TRP A 1 220 ? 20.223 11.298 0.258 1.00 87.38 220 TRP A O 1
ATOM 1830 N N . THR A 1 221 ? 18.232 10.298 0.531 1.00 83.81 221 THR A N 1
ATOM 1831 C CA . THR A 1 221 ? 18.507 9.210 -0.426 1.00 83.81 221 THR A CA 1
ATOM 1832 C C . THR A 1 221 ? 18.665 9.703 -1.863 1.00 83.81 221 THR A C 1
ATOM 1834 O O . THR A 1 221 ? 19.513 9.192 -2.589 1.00 83.81 221 THR A O 1
ATOM 1837 N N . ILE A 1 222 ? 17.888 10.709 -2.279 1.00 85.12 222 ILE A N 1
ATOM 1838 C CA . ILE A 1 222 ? 18.028 11.321 -3.607 1.00 85.12 222 ILE A CA 1
ATOM 1839 C C . ILE A 1 222 ? 19.360 12.073 -3.676 1.00 85.12 222 ILE A C 1
ATOM 1841 O O . ILE A 1 222 ? 20.149 11.839 -4.587 1.00 85.12 222 ILE A O 1
ATOM 1845 N N . PHE A 1 223 ? 19.650 12.913 -2.683 1.00 85.06 223 PHE A N 1
ATOM 1846 C CA . PHE A 1 223 ? 20.886 13.687 -2.625 1.00 85.06 223 PHE A CA 1
ATOM 1847 C C . PHE A 1 223 ? 22.127 12.781 -2.617 1.00 85.06 223 PHE A C 1
ATOM 1849 O O . PHE A 1 223 ? 23.017 12.945 -3.445 1.00 85.06 223 PHE A O 1
ATOM 1856 N N . SER A 1 224 ? 22.172 11.762 -1.755 1.00 80.00 224 SER A N 1
ATOM 1857 C CA . SER A 1 224 ? 23.317 10.844 -1.687 1.00 80.00 224 SER A CA 1
ATOM 1858 C C . SER A 1 224 ? 23.544 10.085 -2.995 1.00 80.00 224 SER A C 1
ATOM 1860 O O . SER A 1 224 ? 24.697 9.891 -3.378 1.00 80.00 224 SER A O 1
ATOM 1862 N N . SER A 1 225 ? 22.466 9.729 -3.706 1.00 76.38 225 SER A N 1
ATOM 1863 C CA . SER A 1 225 ? 22.548 9.067 -5.012 1.00 76.38 225 SER A CA 1
ATOM 1864 C C . SER A 1 225 ? 23.072 9.971 -6.133 1.00 76.38 225 SER A C 1
ATOM 1866 O O . SER A 1 225 ? 23.769 9.484 -7.015 1.00 76.38 225 SER A O 1
ATOM 1868 N N . VAL A 1 226 ? 22.783 11.277 -6.090 1.00 79.81 226 VAL A N 1
ATOM 1869 C CA . VAL A 1 226 ? 23.240 12.248 -7.101 1.00 79.81 226 VAL A CA 1
ATOM 1870 C C . VAL A 1 226 ? 24.707 12.614 -6.888 1.00 79.81 226 VAL A C 1
ATOM 1872 O O . VAL A 1 226 ? 25.483 12.641 -7.837 1.00 79.81 226 VAL A O 1
ATOM 1875 N N . TYR A 1 227 ? 25.109 12.856 -5.640 1.00 77.19 227 TYR A N 1
ATOM 1876 C CA . TYR A 1 227 ? 26.453 13.347 -5.319 1.00 77.19 227 TYR A CA 1
ATOM 1877 C C . TYR A 1 227 ? 27.474 12.232 -5.037 1.00 77.19 227 TYR A C 1
ATOM 1879 O O . TYR A 1 227 ? 28.588 12.523 -4.609 1.00 77.19 227 TYR A O 1
ATOM 1887 N N . SER A 1 228 ? 27.118 10.957 -5.264 1.00 67.12 228 SER A N 1
ATOM 1888 C CA . SER A 1 228 ? 27.994 9.785 -5.061 1.00 67.12 228 SER A CA 1
ATOM 1889 C C . SER A 1 228 ? 28.704 9.784 -3.700 1.00 67.12 228 SER A C 1
ATOM 1891 O O . SER A 1 228 ? 29.873 9.406 -3.570 1.00 67.12 228 SER A O 1
ATOM 1893 N N . PHE A 1 229 ? 28.001 10.233 -2.657 1.00 68.69 229 PHE A N 1
ATOM 1894 C CA . PHE A 1 229 ? 28.572 10.355 -1.322 1.00 68.69 229 PHE A CA 1
ATOM 1895 C C . PHE A 1 229 ? 28.755 8.952 -0.731 1.00 68.69 229 PHE A C 1
ATOM 1897 O O . PHE A 1 229 ? 27.805 8.351 -0.226 1.00 68.69 229 PHE A O 1
ATOM 1904 N N . ARG A 1 230 ? 29.979 8.406 -0.803 1.00 61.09 230 ARG A N 1
ATOM 1905 C CA . ARG A 1 230 ? 30.305 7.024 -0.389 1.00 61.09 230 ARG A CA 1
ATOM 1906 C C . ARG A 1 230 ? 29.796 6.669 1.016 1.00 61.09 230 ARG A C 1
ATOM 1908 O O . ARG A 1 230 ? 29.293 5.566 1.216 1.00 61.09 230 ARG A O 1
ATOM 1915 N N . ALA A 1 231 ? 29.830 7.609 1.963 1.00 60.81 231 ALA A N 1
ATOM 1916 C CA . ALA A 1 231 ? 29.314 7.399 3.320 1.00 60.81 231 ALA A CA 1
ATOM 1917 C C . ALA A 1 231 ? 27.777 7.243 3.383 1.00 60.81 231 ALA A C 1
ATOM 1919 O O . ALA A 1 231 ? 27.261 6.524 4.237 1.00 60.81 231 ALA A O 1
ATOM 1920 N N . GLY A 1 232 ? 27.031 7.851 2.453 1.00 63.12 232 GLY A N 1
ATOM 1921 C CA . GLY A 1 232 ? 25.573 7.720 2.371 1.00 63.12 232 GLY A CA 1
ATOM 1922 C C . GLY A 1 232 ? 25.122 6.307 1.991 1.00 63.12 232 GLY A C 1
ATOM 1923 O O . GLY A 1 232 ? 24.137 5.808 2.53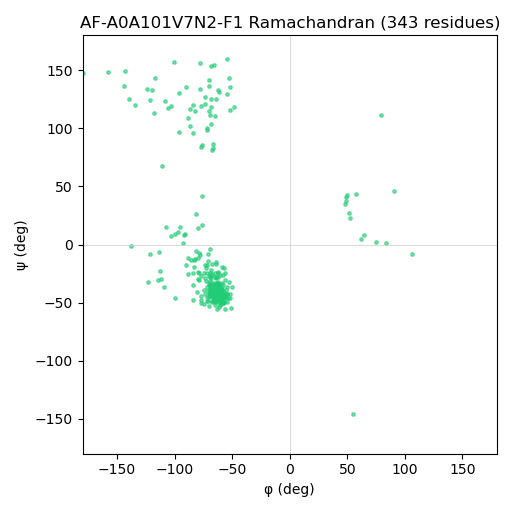3 1.00 63.12 232 GLY A O 1
ATOM 1924 N N . HIS A 1 233 ? 25.878 5.620 1.128 1.00 66.12 233 HIS A N 1
ATOM 1925 C CA . HIS A 1 233 ? 25.569 4.248 0.712 1.00 66.12 233 HIS A CA 1
ATOM 1926 C C . HIS A 1 233 ? 25.751 3.220 1.839 1.00 66.12 233 HIS A C 1
ATOM 1928 O O . HIS A 1 233 ? 24.996 2.252 1.899 1.00 66.12 233 HIS A O 1
ATOM 1934 N N . LEU A 1 234 ? 26.694 3.446 2.762 1.00 71.94 234 LEU A N 1
ATOM 1935 C CA . LEU A 1 234 ? 26.941 2.561 3.910 1.00 71.94 234 LEU A CA 1
ATOM 1936 C C . LEU A 1 234 ? 25.904 2.723 5.030 1.00 71.94 234 LEU A C 1
ATOM 1938 O O . LEU A 1 234 ? 25.623 1.778 5.766 1.00 71.94 234 LEU A O 1
ATOM 1942 N N . ALA A 1 235 ? 25.288 3.898 5.148 1.00 74.75 235 ALA A N 1
ATOM 1943 C CA . ALA A 1 235 ? 24.321 4.176 6.204 1.00 74.75 235 ALA A CA 1
ATOM 1944 C C . ALA A 1 235 ? 22.914 3.603 5.914 1.00 74.75 235 ALA A C 1
ATOM 1946 O O . ALA A 1 235 ? 22.203 3.213 6.841 1.00 74.75 235 ALA A O 1
ATOM 1947 N N . VAL A 1 236 ? 22.511 3.475 4.643 1.00 76.44 236 VAL A N 1
ATOM 1948 C CA . VAL A 1 236 ? 21.218 2.878 4.242 1.00 76.44 236 VAL A CA 1
ATOM 1949 C C . VAL A 1 236 ? 21.018 1.436 4.744 1.00 76.44 236 VAL A C 1
ATOM 1951 O O . VAL A 1 236 ? 19.964 1.179 5.336 1.00 76.44 236 VAL A O 1
ATOM 1954 N N . PRO A 1 237 ? 21.960 0.485 4.565 1.00 81.38 237 PRO A N 1
ATOM 1955 C CA . PRO A 1 237 ? 21.785 -0.876 5.072 1.00 81.38 237 PRO A CA 1
ATOM 1956 C C . PRO A 1 237 ? 21.713 -0.918 6.602 1.00 81.38 237 PRO A C 1
ATOM 1958 O O . PRO A 1 237 ? 20.913 -1.679 7.142 1.00 81.38 237 PRO A O 1
ATOM 1961 N N . TYR A 1 238 ? 22.455 -0.057 7.307 1.00 83.62 238 TYR A N 1
ATOM 1962 C CA . TYR A 1 238 ? 22.368 0.044 8.766 1.00 83.62 238 TYR A CA 1
ATOM 1963 C C . TYR A 1 238 ? 20.984 0.527 9.224 1.00 83.62 238 TYR A C 1
ATOM 1965 O O . TYR A 1 238 ? 20.343 -0.118 10.054 1.00 83.62 238 TYR A O 1
ATOM 1973 N N . VAL A 1 239 ? 20.459 1.604 8.626 1.00 82.25 239 VAL A N 1
ATOM 1974 C CA . VAL A 1 239 ? 19.102 2.101 8.927 1.00 82.25 239 VAL A CA 1
ATOM 1975 C C . VAL A 1 239 ? 18.042 1.046 8.597 1.00 82.25 239 VAL A C 1
ATOM 1977 O O . VAL A 1 239 ? 17.085 0.865 9.354 1.00 82.25 239 VAL A O 1
ATOM 1980 N N . PHE A 1 240 ? 18.214 0.313 7.495 1.00 85.31 240 PHE A N 1
ATOM 1981 C CA . PHE A 1 240 ? 17.330 -0.792 7.139 1.00 85.31 240 PHE A CA 1
ATOM 1982 C C . PHE A 1 240 ? 17.357 -1.908 8.189 1.00 85.31 240 PHE A C 1
ATOM 1984 O O . PHE A 1 240 ? 16.291 -2.349 8.613 1.00 85.31 240 PHE A O 1
ATOM 1991 N N . LEU A 1 241 ? 18.538 -2.322 8.660 1.00 86.31 241 LEU A N 1
ATOM 1992 C CA . LEU A 1 241 ? 18.690 -3.337 9.707 1.00 86.31 241 LEU A CA 1
ATOM 1993 C C . LEU A 1 241 ? 18.049 -2.901 11.029 1.00 86.31 241 LEU A C 1
ATOM 1995 O O . LEU A 1 241 ? 17.286 -3.668 11.613 1.00 86.31 241 LEU A O 1
ATOM 1999 N N . VAL A 1 242 ? 18.276 -1.660 11.465 1.00 86.94 242 VAL A N 1
ATOM 2000 C CA . VAL A 1 242 ? 17.665 -1.107 12.689 1.00 86.94 242 VAL A CA 1
ATOM 2001 C C . VAL A 1 242 ? 16.135 -1.082 12.590 1.00 86.94 242 VAL A C 1
ATOM 2003 O O . VAL A 1 242 ? 15.425 -1.408 13.540 1.00 86.94 242 VAL A O 1
ATOM 2006 N N . LEU A 1 243 ? 15.578 -0.726 11.434 1.00 83.56 243 LEU A N 1
ATOM 2007 C CA . LEU A 1 243 ? 14.124 -0.706 11.252 1.00 83.56 243 LEU A CA 1
ATOM 2008 C C . LEU A 1 243 ? 13.531 -2.100 11.009 1.00 83.56 243 LEU A C 1
ATOM 2010 O O . LEU A 1 243 ? 12.356 -2.337 11.311 1.00 83.56 243 LEU A O 1
ATOM 2014 N N . LEU A 1 244 ? 14.329 -3.038 10.502 1.00 86.25 244 LEU A N 1
ATOM 2015 C CA . LEU A 1 244 ? 13.970 -4.447 10.412 1.00 86.25 244 LEU A CA 1
ATOM 2016 C C . LEU A 1 244 ? 13.870 -5.067 11.811 1.00 86.25 244 LEU A C 1
ATOM 2018 O O . LEU A 1 244 ? 12.866 -5.716 12.102 1.00 86.25 244 LEU A O 1
ATOM 2022 N N . THR A 1 245 ? 14.826 -4.800 12.707 1.00 83.38 245 THR A N 1
ATOM 2023 C CA . THR A 1 245 ? 14.739 -5.238 14.111 1.00 83.38 245 THR A CA 1
ATOM 2024 C C . THR A 1 245 ? 13.592 -4.542 14.842 1.00 83.38 245 THR A C 1
ATOM 2026 O O . THR A 1 245 ? 12.834 -5.201 15.553 1.00 83.38 245 THR A O 1
ATOM 2029 N N . LEU A 1 246 ? 13.346 -3.252 14.582 1.00 84.81 246 LEU A N 1
ATOM 2030 C CA . LEU A 1 246 ? 12.176 -2.545 15.119 1.00 84.81 246 LEU A CA 1
ATOM 2031 C C . LEU A 1 246 ? 10.846 -3.163 14.657 1.00 84.81 246 LEU A C 1
ATOM 2033 O O . LEU A 1 246 ? 9.836 -3.072 15.359 1.00 84.81 246 LEU A O 1
ATOM 2037 N N . THR A 1 247 ? 10.836 -3.838 13.504 1.00 83.81 247 THR A N 1
ATOM 2038 C CA . THR A 1 247 ? 9.644 -4.520 12.989 1.00 83.81 247 THR A CA 1
ATOM 2039 C C . THR A 1 247 ? 9.225 -5.726 13.838 1.00 83.81 247 THR A C 1
ATOM 2041 O O . THR A 1 247 ? 8.072 -6.144 13.761 1.00 83.81 247 THR A O 1
ATOM 2044 N N . LEU A 1 248 ? 10.101 -6.242 14.707 1.00 80.00 248 LEU A N 1
ATOM 2045 C CA . LEU A 1 248 ? 9.722 -7.240 15.713 1.00 80.00 248 LEU A CA 1
ATOM 2046 C C . LEU A 1 248 ? 8.675 -6.696 16.701 1.00 80.00 248 LEU A C 1
ATOM 2048 O O . LEU A 1 248 ? 7.870 -7.467 17.216 1.00 80.00 248 LEU A O 1
ATOM 2052 N N . PHE A 1 249 ? 8.668 -5.379 16.935 1.00 79.44 249 PHE A N 1
ATOM 2053 C CA . PHE A 1 249 ? 7.785 -4.708 17.895 1.00 79.44 249 PHE A CA 1
ATOM 2054 C C . PHE A 1 249 ? 6.698 -3.866 17.217 1.00 79.44 249 PHE A C 1
ATOM 2056 O O . PHE A 1 249 ? 5.570 -3.775 17.704 1.00 79.44 249 PHE A O 1
ATOM 2063 N N . ILE A 1 250 ? 7.032 -3.218 16.096 1.00 80.69 250 ILE A N 1
ATOM 2064 C CA . ILE A 1 250 ? 6.137 -2.320 15.365 1.00 80.69 250 ILE A CA 1
ATOM 2065 C C . ILE A 1 250 ? 5.896 -2.870 13.963 1.00 80.69 250 ILE A C 1
ATOM 2067 O O . ILE A 1 250 ? 6.767 -2.833 13.096 1.00 80.69 250 ILE A O 1
ATOM 2071 N N . ASN A 1 251 ? 4.656 -3.276 13.696 1.00 81.75 251 ASN A N 1
ATOM 2072 C CA . ASN A 1 251 ? 4.233 -3.727 12.372 1.00 81.75 251 ASN A CA 1
ATOM 2073 C C . ASN A 1 251 ? 4.659 -2.757 11.255 1.00 81.75 251 ASN A C 1
ATOM 2075 O O . ASN A 1 251 ? 4.174 -1.623 11.190 1.00 81.75 251 ASN A O 1
ATOM 2079 N N . ARG A 1 252 ? 5.496 -3.245 10.329 1.00 85.75 252 ARG A N 1
ATOM 2080 C CA . ARG A 1 252 ? 5.956 -2.512 9.137 1.00 85.75 252 ARG A CA 1
ATOM 2081 C C . ARG A 1 252 ? 6.655 -1.181 9.474 1.00 85.75 252 ARG A C 1
ATOM 2083 O O . ARG A 1 252 ? 6.396 -0.176 8.808 1.00 85.75 252 ARG A O 1
ATOM 2090 N N . ALA A 1 253 ? 7.536 -1.169 10.480 1.00 88.62 253 ALA A N 1
ATOM 2091 C CA . ALA A 1 253 ? 8.257 0.026 10.937 1.00 88.62 253 ALA A CA 1
ATOM 2092 C C . ALA A 1 253 ? 8.979 0.772 9.798 1.00 88.62 253 ALA A C 1
ATOM 2094 O O . ALA A 1 253 ? 8.803 1.980 9.643 1.00 88.62 253 ALA A O 1
ATOM 2095 N N . TRP A 1 254 ? 9.689 0.047 8.925 1.00 89.81 254 TRP A N 1
ATOM 2096 C CA . TRP A 1 254 ? 10.326 0.619 7.730 1.00 89.81 254 TRP A CA 1
ATOM 2097 C C . TRP A 1 254 ? 9.340 1.388 6.840 1.00 89.81 254 TRP A C 1
ATOM 2099 O O . TRP A 1 254 ? 9.574 2.543 6.484 1.00 89.81 254 TRP A O 1
ATOM 2109 N N . CYS A 1 255 ? 8.197 0.772 6.516 1.00 88.75 255 CYS A N 1
ATOM 2110 C CA . CYS A 1 255 ? 7.171 1.382 5.668 1.00 88.75 255 CYS A CA 1
ATOM 2111 C C . CYS A 1 255 ? 6.548 2.635 6.295 1.00 88.75 255 CYS A C 1
ATOM 2113 O O . CYS A 1 255 ? 6.090 3.506 5.560 1.00 88.75 255 CYS A O 1
ATOM 2115 N N . ARG A 1 256 ? 6.497 2.716 7.631 1.00 89.88 256 ARG A N 1
ATOM 2116 C CA . ARG A 1 256 ? 5.932 3.864 8.350 1.00 89.88 256 ARG A CA 1
ATOM 2117 C C . ARG A 1 256 ? 6.911 5.027 8.450 1.00 89.88 256 ARG A C 1
ATOM 2119 O O . ARG A 1 256 ? 6.475 6.162 8.297 1.00 89.88 256 ARG A O 1
ATOM 2126 N N . TYR A 1 257 ? 8.189 4.748 8.708 1.00 91.00 257 TYR A N 1
ATOM 2127 C CA . TYR A 1 257 ? 9.124 5.778 9.164 1.00 91.00 257 TYR A CA 1
ATOM 2128 C C . TYR A 1 257 ? 10.221 6.137 8.166 1.00 91.00 257 TYR A C 1
ATOM 2130 O O . TYR A 1 257 ? 10.630 7.287 8.172 1.00 91.00 257 TYR A O 1
ATOM 2138 N N . ALA A 1 258 ? 10.675 5.233 7.290 1.00 90.56 258 ALA A N 1
ATOM 2139 C CA . ALA A 1 258 ? 11.847 5.512 6.444 1.00 90.56 258 ALA A CA 1
ATOM 2140 C C . ALA A 1 258 ? 11.729 5.067 4.982 1.00 90.56 258 ALA A C 1
ATOM 2142 O O . ALA A 1 258 ? 12.649 5.284 4.214 1.00 90.56 258 ALA A O 1
ATOM 2143 N N . CYS A 1 259 ? 10.629 4.452 4.547 1.00 91.12 259 CYS A N 1
ATOM 2144 C CA . CYS A 1 259 ? 10.521 3.971 3.169 1.00 91.12 259 CYS A CA 1
ATOM 2145 C C . CYS A 1 259 ? 10.441 5.139 2.154 1.00 91.12 259 CYS A C 1
ATOM 2147 O O . CYS A 1 259 ? 9.392 5.793 2.087 1.00 91.12 259 CYS A O 1
ATOM 2149 N N . PRO A 1 260 ? 11.473 5.367 1.309 1.00 89.88 260 PRO A N 1
ATOM 2150 C CA . PRO A 1 260 ? 11.491 6.498 0.377 1.00 89.88 260 PRO A CA 1
ATOM 2151 C C . PRO A 1 260 ? 10.456 6.318 -0.741 1.00 89.88 260 PRO A C 1
ATOM 2153 O O . PRO A 1 260 ? 9.690 7.231 -1.047 1.00 89.88 260 PRO A O 1
ATOM 2156 N N . VAL A 1 261 ? 10.331 5.094 -1.272 1.00 88.88 261 VAL A N 1
ATOM 2157 C CA . VAL A 1 261 ? 9.299 4.742 -2.262 1.00 88.88 261 VAL A CA 1
ATOM 2158 C C . VAL A 1 261 ? 7.903 4.995 -1.694 1.00 88.88 261 VAL A C 1
ATOM 2160 O O . VAL A 1 261 ? 7.074 5.605 -2.359 1.00 88.88 261 VAL A O 1
ATOM 2163 N N . GLY A 1 262 ? 7.659 4.585 -0.443 1.00 89.25 262 GLY A N 1
ATOM 2164 C CA . GLY A 1 262 ? 6.394 4.790 0.266 1.00 89.25 262 GLY A CA 1
ATOM 2165 C C . GLY A 1 262 ? 6.053 6.265 0.496 1.00 89.25 262 GLY A C 1
ATOM 2166 O O . GLY A 1 262 ? 4.879 6.638 0.460 1.00 89.25 262 GLY A O 1
ATOM 2167 N N . ALA A 1 263 ? 7.063 7.111 0.711 1.00 91.19 263 ALA A N 1
ATOM 2168 C CA . ALA A 1 263 ? 6.893 8.557 0.802 1.00 91.19 263 ALA A CA 1
ATOM 2169 C C . ALA A 1 263 ? 6.422 9.143 -0.539 1.00 91.19 263 ALA A C 1
ATOM 2171 O O . ALA A 1 263 ? 5.407 9.840 -0.571 1.00 91.19 263 ALA A O 1
ATOM 2172 N N . LEU A 1 264 ? 7.094 8.781 -1.637 1.00 90.75 264 LEU A N 1
ATOM 2173 C CA . LEU A 1 264 ? 6.785 9.266 -2.984 1.00 90.75 264 LEU A CA 1
ATOM 2174 C C . LEU A 1 264 ? 5.387 8.829 -3.449 1.00 90.75 264 LEU A C 1
ATOM 2176 O O . LEU A 1 264 ? 4.530 9.662 -3.751 1.00 90.75 264 LEU A O 1
ATOM 2180 N N . ILE A 1 265 ? 5.106 7.524 -3.443 1.00 88.56 265 ILE A N 1
ATOM 2181 C CA . ILE A 1 265 ? 3.806 7.007 -3.897 1.00 88.56 265 ILE A CA 1
ATOM 2182 C C . ILE A 1 265 ? 2.656 7.393 -2.971 1.00 88.56 265 ILE A C 1
ATOM 2184 O O . ILE A 1 265 ? 1.513 7.448 -3.410 1.00 88.56 265 ILE A O 1
ATOM 2188 N N . GLY A 1 266 ? 2.922 7.629 -1.683 1.00 88.38 266 GLY A N 1
ATOM 2189 C CA . GLY A 1 266 ? 1.898 8.062 -0.738 1.00 88.38 266 GLY A CA 1
ATOM 2190 C C . GLY A 1 266 ? 1.353 9.438 -1.113 1.00 88.38 266 GLY A C 1
ATOM 2191 O O . GLY A 1 266 ? 0.156 9.692 -0.962 1.00 88.38 266 GLY A O 1
ATOM 2192 N N . VAL A 1 267 ? 2.221 10.304 -1.646 1.00 90.69 267 VAL A N 1
ATOM 2193 C CA . VAL A 1 267 ? 1.851 11.611 -2.198 1.00 90.69 267 VAL A CA 1
ATOM 2194 C C . VAL A 1 267 ? 1.158 11.445 -3.550 1.00 90.69 267 VAL A C 1
ATOM 2196 O O . VAL A 1 267 ? 0.037 11.930 -3.696 1.00 90.69 267 VAL A O 1
ATOM 2199 N N . LEU A 1 268 ? 1.748 10.695 -4.490 1.00 87.56 268 LEU A N 1
ATOM 2200 C CA . LEU A 1 268 ? 1.153 10.452 -5.817 1.00 87.56 268 LEU A CA 1
ATOM 2201 C C . LEU A 1 268 ? -0.225 9.783 -5.728 1.00 87.56 268 LEU A C 1
ATOM 2203 O O . LEU A 1 268 ? -1.155 10.134 -6.447 1.00 87.56 268 LEU A O 1
ATOM 2207 N N . GLY A 1 269 ? -0.397 8.866 -4.780 1.00 85.00 269 GLY A N 1
ATOM 2208 C CA . GLY A 1 269 ? -1.643 8.156 -4.538 1.00 85.00 269 GLY A CA 1
ATOM 2209 C C . GLY A 1 269 ? -2.800 9.056 -4.094 1.00 85.00 269 GLY A C 1
ATOM 2210 O O . GLY A 1 269 ? -3.950 8.628 -4.166 1.00 85.00 269 GLY A O 1
ATOM 2211 N N . LYS A 1 270 ? -2.553 10.306 -3.673 1.00 86.25 270 LYS A N 1
ATOM 2212 C CA . LYS A 1 270 ? -3.638 11.278 -3.441 1.00 86.25 270 LYS A CA 1
ATOM 2213 C C . LYS A 1 270 ? -4.392 11.632 -4.724 1.00 86.25 270 LYS A C 1
ATOM 2215 O O . LYS A 1 270 ? -5.565 11.979 -4.633 1.00 86.25 270 LYS A O 1
ATOM 2220 N N . LEU A 1 271 ? -3.729 11.540 -5.877 1.00 85.19 271 LEU A N 1
ATOM 2221 C CA . LEU A 1 271 ? -4.316 11.797 -7.194 1.00 85.19 271 LEU A CA 1
ATOM 2222 C C . LEU A 1 271 ? -5.134 10.608 -7.708 1.00 85.19 271 LEU A C 1
ATOM 2224 O O . LEU A 1 271 ? -5.863 10.738 -8.687 1.00 85.19 271 LEU A O 1
ATOM 2228 N N . SER A 1 272 ? -5.022 9.444 -7.061 1.00 81.44 272 SER A N 1
ATOM 2229 C CA . SER A 1 272 ? -5.716 8.253 -7.523 1.00 81.44 272 SER A CA 1
ATOM 2230 C C . SER A 1 272 ? -7.228 8.362 -7.314 1.00 81.44 272 SER A C 1
ATOM 2232 O O . SER A 1 272 ? -7.670 8.735 -6.222 1.00 81.44 272 SER A O 1
ATOM 2234 N N . PRO A 1 273 ? -8.049 7.957 -8.303 1.00 78.94 273 PRO A N 1
ATOM 2235 C CA . PRO A 1 273 ? -9.493 7.916 -8.138 1.00 78.94 273 PRO A CA 1
ATOM 2236 C C . PRO A 1 273 ? -9.915 6.792 -7.184 1.00 78.94 273 PRO A C 1
ATOM 2238 O O . PRO A 1 273 ? -11.052 6.771 -6.731 1.00 78.94 273 PRO A O 1
ATOM 2241 N N . THR A 1 274 ? -9.048 5.833 -6.849 1.00 81.56 274 THR A N 1
ATOM 2242 C CA . THR A 1 274 ? -9.406 4.737 -5.940 1.00 81.56 274 THR A CA 1
ATOM 2243 C C . THR A 1 274 ? -9.249 5.142 -4.472 1.00 81.56 274 THR A C 1
ATOM 2245 O O . THR A 1 274 ? -8.169 5.486 -3.986 1.00 81.56 274 THR A O 1
ATOM 2248 N N . ILE A 1 275 ? -10.351 5.091 -3.719 1.00 86.50 275 ILE A N 1
ATOM 2249 C CA . ILE A 1 275 ? -10.371 5.464 -2.305 1.00 86.50 275 ILE A CA 1
ATOM 2250 C C . ILE A 1 275 ? -11.307 4.589 -1.475 1.00 86.50 275 ILE A C 1
ATOM 2252 O O . ILE A 1 275 ? -12.449 4.311 -1.840 1.00 86.50 275 ILE A O 1
ATOM 2256 N N . ILE A 1 276 ? -10.825 4.181 -0.302 1.00 89.06 276 ILE A N 1
ATOM 2257 C CA . ILE A 1 276 ? -11.648 3.495 0.693 1.00 89.06 276 ILE A CA 1
ATOM 2258 C C . ILE A 1 276 ? -12.584 4.527 1.325 1.00 89.06 276 ILE A C 1
ATOM 2260 O O . ILE A 1 276 ? -12.132 5.532 1.884 1.00 89.06 276 ILE A O 1
ATOM 2264 N N . THR A 1 277 ? -13.884 4.279 1.211 1.00 88.62 277 THR A N 1
ATOM 2265 C CA . THR A 1 277 ? -14.948 5.161 1.687 1.00 88.62 277 THR A CA 1
ATOM 2266 C C . THR A 1 277 ? -15.802 4.439 2.716 1.00 88.62 277 THR A C 1
ATOM 2268 O O . THR A 1 277 ? -16.208 3.296 2.509 1.00 88.62 277 THR A O 1
ATOM 2271 N N . ARG A 1 278 ? -16.064 5.127 3.826 1.00 90.31 278 ARG A N 1
ATOM 2272 C CA . ARG A 1 278 ? -16.939 4.690 4.905 1.00 90.31 278 ARG A CA 1
ATOM 2273 C C . ARG A 1 278 ? -18.324 5.295 4.717 1.00 90.31 278 ARG A C 1
ATOM 2275 O O . ARG A 1 278 ? -18.455 6.506 4.544 1.00 90.31 278 ARG A O 1
ATOM 2282 N N . ASP A 1 279 ? -19.336 4.447 4.789 1.00 88.25 279 ASP A N 1
ATOM 2283 C CA . ASP A 1 279 ? -20.732 4.850 4.887 1.00 88.25 279 ASP A CA 1
ATOM 2284 C C . ASP A 1 279 ? -21.067 5.071 6.366 1.00 88.25 279 ASP A C 1
ATOM 2286 O O . ASP A 1 279 ? -20.944 4.165 7.192 1.00 88.25 279 ASP A O 1
ATOM 2290 N N . GLU A 1 280 ? -21.413 6.304 6.728 1.00 89.50 280 GLU A N 1
ATOM 2291 C CA . GLU A 1 280 ? -21.669 6.665 8.123 1.00 89.50 280 GLU A CA 1
ATOM 2292 C C . GLU A 1 280 ? -22.996 6.116 8.635 1.00 89.50 280 GLU A C 1
ATOM 2294 O O . GLU A 1 280 ? -23.074 5.791 9.815 1.00 89.50 280 GLU A O 1
ATOM 2299 N N . GLN A 1 281 ? -23.984 5.938 7.753 1.00 88.31 281 GLN A N 1
ATOM 2300 C CA . GLN A 1 281 ? -25.311 5.439 8.113 1.00 88.31 281 GLN A CA 1
ATOM 2301 C C . GLN A 1 281 ? -25.261 3.950 8.464 1.00 88.31 281 GLN A C 1
ATOM 2303 O O . GLN A 1 281 ? -25.916 3.498 9.395 1.00 88.31 281 GLN A O 1
ATOM 2308 N N . LYS A 1 282 ? -24.421 3.184 7.759 1.00 84.19 282 LYS A N 1
ATOM 2309 C CA . LYS A 1 282 ? -24.230 1.745 8.012 1.00 84.19 282 LYS A CA 1
ATOM 2310 C C . LYS A 1 282 ? -23.191 1.448 9.100 1.00 84.19 282 LYS A C 1
ATOM 2312 O O . LYS A 1 282 ? -23.055 0.307 9.542 1.00 84.19 282 LYS A O 1
ATOM 2317 N N . CYS A 1 283 ? -22.394 2.435 9.511 1.00 87.88 283 CYS A N 1
ATOM 2318 C CA . CYS A 1 283 ? -21.277 2.222 10.427 1.00 87.88 283 CYS A CA 1
ATOM 2319 C C . CYS A 1 283 ? -21.727 2.181 11.894 1.00 87.88 283 CYS A C 1
ATOM 2321 O O . CYS A 1 283 ? -22.045 3.203 12.491 1.00 87.88 283 CYS A O 1
ATOM 2323 N N . ILE A 1 284 ? -21.573 1.022 12.536 1.00 89.06 284 ILE A N 1
ATOM 2324 C CA . ILE A 1 284 ? -21.848 0.825 13.973 1.00 89.06 284 ILE A CA 1
ATOM 2325 C C . ILE A 1 284 ? -20.724 1.310 14.916 1.00 89.06 284 ILE A C 1
ATOM 2327 O O . ILE A 1 284 ? -20.656 0.900 16.069 1.00 89.06 284 ILE A O 1
ATOM 2331 N N . LYS A 1 285 ? -19.759 2.100 14.422 1.00 91.88 285 LYS A N 1
ATOM 2332 C CA . LYS A 1 285 ? -18.646 2.688 15.206 1.00 91.88 285 LYS A CA 1
ATOM 2333 C C . LYS A 1 285 ? -17.832 1.699 16.079 1.00 91.88 285 LYS A C 1
ATOM 2335 O O . LYS A 1 285 ? -17.173 2.098 17.030 1.00 91.88 285 LYS A O 1
ATOM 2340 N N . CYS A 1 286 ? -17.756 0.415 15.707 1.00 89.94 286 CYS A N 1
ATOM 2341 C CA . CYS A 1 286 ? -17.064 -0.639 16.481 1.00 89.94 286 CYS A CA 1
ATOM 2342 C C . CYS A 1 286 ? -15.518 -0.544 16.535 1.00 89.94 286 CYS A C 1
ATOM 2344 O O . CYS A 1 286 ? -14.851 -1.386 17.151 1.00 89.94 286 CYS A O 1
ATOM 2346 N N . ASN A 1 287 ? -14.928 0.420 15.818 1.00 89.06 287 ASN A N 1
ATOM 2347 C CA . ASN A 1 287 ? -13.486 0.680 15.729 1.00 89.06 287 ASN A CA 1
ATOM 2348 C C . ASN A 1 287 ? -12.614 -0.543 15.350 1.00 89.06 287 ASN A C 1
ATOM 2350 O O . ASN A 1 287 ? -11.424 -0.617 15.664 1.00 89.06 287 ASN A O 1
ATOM 2354 N N . ARG A 1 288 ? -13.195 -1.563 14.702 1.00 87.56 288 ARG A N 1
ATOM 2355 C CA . ARG A 1 288 ? -12.454 -2.755 14.260 1.00 87.56 288 ARG A CA 1
ATOM 2356 C C . ARG A 1 288 ? -11.522 -2.427 13.092 1.00 87.56 288 ARG A C 1
ATOM 2358 O O . ARG A 1 288 ? -10.378 -2.858 13.108 1.00 87.56 288 ARG A O 1
ATOM 2365 N N . CYS A 1 289 ? -11.966 -1.596 12.150 1.00 89.75 289 CYS A N 1
ATOM 2366 C CA . CYS A 1 289 ? -11.180 -1.172 10.989 1.00 89.75 289 CYS A CA 1
ATOM 2367 C C . CYS A 1 289 ? -9.839 -0.510 11.363 1.00 89.75 289 CYS A C 1
ATOM 2369 O O . CYS A 1 289 ? -8.821 -0.849 10.764 1.00 89.75 289 CYS A O 1
ATOM 2371 N N . SER A 1 290 ? -9.809 0.368 12.374 1.00 90.62 290 SER A N 1
ATOM 2372 C CA . SER A 1 290 ? -8.562 0.986 12.853 1.00 90.62 290 SER A CA 1
ATOM 2373 C C . SER A 1 290 ? -7.659 -0.021 13.574 1.00 90.62 290 SER A C 1
ATOM 2375 O O . SER A 1 290 ? -6.443 0.041 13.434 1.00 90.62 290 SER A O 1
ATOM 2377 N N . ARG A 1 291 ? -8.235 -0.991 14.304 1.00 84.81 291 ARG A N 1
ATOM 2378 C CA . ARG A 1 291 ? -7.467 -2.030 15.020 1.00 84.81 291 ARG A CA 1
ATOM 2379 C C . ARG A 1 291 ? -6.751 -3.007 14.093 1.00 84.81 291 ARG A C 1
ATOM 2381 O O . ARG A 1 291 ? -5.660 -3.446 14.432 1.00 84.81 291 ARG A O 1
ATOM 2388 N N . VAL A 1 292 ? -7.357 -3.368 12.960 1.00 86.38 292 VAL A N 1
ATOM 2389 C CA . VAL A 1 292 ? -6.730 -4.317 12.021 1.00 86.38 292 VAL A CA 1
ATOM 2390 C C . VAL A 1 292 ? -5.723 -3.655 11.086 1.00 86.38 292 VAL A C 1
ATOM 2392 O O . VAL A 1 292 ? -5.012 -4.358 10.380 1.00 86.38 292 VAL A O 1
ATOM 2395 N N . CYS A 1 293 ? -5.685 -2.322 11.025 1.00 89.50 293 CYS A N 1
ATOM 2396 C CA . CYS A 1 293 ? -4.857 -1.613 10.063 1.00 89.50 293 CYS A CA 1
ATOM 2397 C C . CYS A 1 293 ? -3.367 -1.862 10.337 1.00 89.50 293 CYS A C 1
ATOM 2399 O O . CYS A 1 293 ? -2.799 -1.311 11.279 1.00 89.50 293 CYS A O 1
ATOM 2401 N N . SER A 1 294 ? -2.706 -2.607 9.447 1.00 86.25 294 SER A N 1
ATOM 2402 C CA . SER A 1 294 ? -1.259 -2.866 9.513 1.00 86.25 294 SER A CA 1
ATOM 2403 C C . SER A 1 294 ? -0.392 -1.594 9.522 1.00 86.25 294 SER A C 1
ATOM 2405 O O . SER A 1 294 ? 0.754 -1.626 9.968 1.00 86.25 294 SER A O 1
ATOM 2407 N N . MET A 1 295 ? -0.939 -0.461 9.070 1.00 89.69 295 MET A N 1
ATOM 2408 C CA . MET A 1 295 ? -0.285 0.853 9.069 1.00 89.69 295 MET A CA 1
ATOM 2409 C C . MET A 1 295 ? -0.715 1.748 10.240 1.00 89.69 295 MET A C 1
ATOM 2411 O O . MET A 1 295 ? -0.373 2.923 10.228 1.00 89.69 295 MET A O 1
ATOM 2415 N N . ASN A 1 296 ? -1.462 1.237 11.230 1.00 89.94 296 ASN A N 1
ATOM 2416 C CA . ASN A 1 296 ? -1.958 1.973 12.408 1.00 89.94 296 ASN A CA 1
ATOM 2417 C C . ASN A 1 296 ? -2.665 3.301 12.058 1.00 89.94 296 ASN A C 1
ATOM 2419 O O . ASN A 1 296 ? -2.435 4.335 12.677 1.00 89.94 296 ASN A O 1
ATOM 2423 N N . ILE A 1 297 ? -3.494 3.288 11.012 1.00 91.06 297 ILE A N 1
ATOM 2424 C CA . ILE A 1 297 ? -4.292 4.446 10.592 1.00 91.06 297 ILE A CA 1
ATOM 2425 C C . ILE A 1 297 ? -5.633 4.394 11.320 1.00 91.06 297 ILE A C 1
ATOM 2427 O O . ILE A 1 297 ? -6.288 3.350 11.345 1.00 91.06 297 ILE A O 1
ATOM 2431 N N . ASP A 1 298 ? -6.084 5.531 11.850 1.00 91.75 298 ASP A N 1
ATOM 2432 C CA . ASP A 1 298 ? -7.430 5.642 12.410 1.00 91.75 298 ASP A CA 1
ATOM 2433 C C . ASP A 1 298 ? -8.474 5.757 11.285 1.00 91.75 298 ASP A C 1
ATOM 2435 O O . ASP A 1 298 ? -8.859 6.846 10.851 1.00 91.75 298 ASP A O 1
ATOM 2439 N N . VAL A 1 299 ? -8.874 4.599 10.755 1.00 92.81 299 VAL A N 1
ATOM 2440 C CA . VAL A 1 299 ? -9.860 4.460 9.674 1.00 92.81 299 VAL A CA 1
ATOM 2441 C C . VAL A 1 299 ? -11.260 4.854 10.151 1.00 92.81 299 VAL A C 1
ATOM 2443 O O . VAL A 1 299 ? -12.025 5.433 9.387 1.00 92.81 299 VAL A O 1
ATOM 2446 N N . ALA A 1 300 ? -11.601 4.584 11.413 1.00 91.25 300 ALA A N 1
ATOM 2447 C CA . ALA A 1 300 ? -12.921 4.871 11.972 1.00 91.25 300 ALA A CA 1
ATOM 2448 C C . ALA A 1 300 ? -13.268 6.370 11.946 1.00 91.25 300 ALA A C 1
ATOM 2450 O O . ALA A 1 300 ? -14.421 6.724 11.700 1.00 91.25 300 ALA A O 1
ATOM 2451 N N . LYS A 1 301 ? -12.272 7.247 12.129 1.00 90.44 301 LYS A N 1
ATOM 2452 C CA . LYS A 1 301 ? -12.448 8.711 12.090 1.00 90.44 301 LYS A CA 1
ATOM 2453 C C . LYS A 1 301 ? -12.473 9.311 10.685 1.00 90.44 301 LYS A C 1
ATOM 2455 O O . LYS A 1 301 ? -12.721 10.501 10.536 1.00 90.44 301 LYS A O 1
ATOM 2460 N N . GLN A 1 302 ? -12.221 8.519 9.645 1.00 90.88 302 GLN A N 1
ATOM 2461 C CA . GLN A 1 302 ? -12.131 9.011 8.272 1.00 90.88 302 GLN A CA 1
ATOM 2462 C C . GLN A 1 302 ? -13.344 8.553 7.458 1.00 90.88 302 GLN A C 1
ATOM 2464 O O . GLN A 1 302 ? -13.608 7.358 7.338 1.00 90.88 302 GLN A O 1
ATOM 2469 N N . LYS A 1 303 ? -14.082 9.503 6.868 1.00 90.69 303 LYS A N 1
ATOM 2470 C CA . LYS A 1 303 ? -15.122 9.196 5.867 1.00 90.69 303 LYS A CA 1
ATOM 2471 C C . LYS A 1 303 ? -14.499 8.683 4.571 1.00 90.69 303 LYS A C 1
ATOM 2473 O O . LYS A 1 303 ? -14.937 7.687 4.010 1.00 90.69 303 LYS A O 1
ATOM 2478 N N . HIS A 1 304 ? -13.430 9.338 4.132 1.00 91.06 304 HIS A N 1
ATOM 2479 C CA . HIS A 1 304 ? -12.586 8.891 3.031 1.00 91.06 304 HIS A CA 1
ATOM 2480 C C . HIS A 1 304 ? -11.167 8.721 3.560 1.00 91.06 304 HIS A C 1
ATOM 2482 O O . HIS A 1 304 ? -10.607 9.664 4.121 1.00 91.06 304 HIS A O 1
ATOM 2488 N N . VAL A 1 305 ? -10.579 7.536 3.397 1.00 90.94 305 VAL A N 1
ATOM 2489 C CA . VAL A 1 305 ? -9.240 7.236 3.926 1.00 90.94 305 VAL A CA 1
ATOM 2490 C C . VAL A 1 305 ? -8.184 7.908 3.046 1.00 90.94 305 VAL A C 1
ATOM 2492 O O . VAL A 1 305 ? -7.658 7.318 2.102 1.00 90.94 305 VAL A O 1
ATOM 2495 N N . LYS A 1 306 ? -7.888 9.181 3.325 1.00 88.62 306 LYS A N 1
ATOM 2496 C CA . LYS A 1 306 ? -6.945 10.023 2.559 1.00 88.62 306 LYS A CA 1
ATOM 2497 C C . LYS A 1 306 ? -5.514 9.998 3.108 1.00 88.62 306 LYS A C 1
ATOM 2499 O O . LYS A 1 306 ? -4.641 10.654 2.550 1.00 88.62 306 LYS A O 1
ATOM 2504 N N . ALA A 1 307 ? -5.256 9.223 4.162 1.00 90.00 307 ALA A N 1
ATOM 2505 C CA . ALA A 1 307 ? -3.914 9.047 4.714 1.00 90.00 307 ALA A CA 1
ATOM 2506 C C . ALA A 1 307 ? -2.910 8.587 3.636 1.00 90.00 307 ALA A C 1
ATOM 2508 O O . ALA A 1 307 ? -3.164 7.612 2.923 1.00 90.00 307 ALA A O 1
ATOM 2509 N N . THR A 1 308 ? -1.770 9.273 3.531 1.00 89.94 308 THR A N 1
ATOM 2510 C CA . THR A 1 308 ? -0.697 8.950 2.569 1.00 89.94 308 THR A CA 1
ATOM 2511 C C . THR A 1 308 ? -0.017 7.621 2.879 1.00 89.94 308 THR A C 1
ATOM 2513 O O . THR A 1 308 ? 0.476 6.958 1.977 1.00 89.94 308 THR A O 1
ATOM 2516 N N . ASP A 1 309 ? -0.054 7.196 4.143 1.00 90.12 309 ASP A N 1
ATOM 2517 C CA . ASP A 1 309 ? 0.486 5.912 4.601 1.00 90.12 309 ASP A CA 1
ATOM 2518 C C . ASP A 1 309 ? -0.421 4.720 4.293 1.00 90.12 309 ASP A C 1
ATOM 2520 O O . ASP A 1 309 ? -0.047 3.573 4.540 1.00 90.12 309 ASP A O 1
ATOM 2524 N N . CYS A 1 310 ? -1.652 4.954 3.828 1.00 91.44 310 CYS A N 1
ATOM 2525 C CA . CYS A 1 310 ? -2.537 3.853 3.480 1.00 91.44 310 CYS A CA 1
ATOM 2526 C C . CYS A 1 310 ? -1.910 3.090 2.317 1.00 91.44 310 CYS A C 1
ATOM 2528 O O . CYS A 1 310 ? -1.632 3.698 1.295 1.00 91.44 310 CYS A O 1
ATOM 2530 N N . ILE A 1 311 ? -1.719 1.777 2.461 1.00 91.00 311 ILE A N 1
ATOM 2531 C CA . ILE A 1 311 ? -1.180 0.880 1.420 1.00 91.00 311 ILE A CA 1
ATOM 2532 C C . ILE A 1 311 ? -2.282 0.143 0.643 1.00 91.00 311 ILE A C 1
ATOM 2534 O O . ILE A 1 311 ? -2.009 -0.823 -0.058 1.00 91.00 311 ILE A O 1
ATOM 2538 N N . THR A 1 312 ? -3.547 0.537 0.830 1.00 90.00 312 THR A N 1
ATOM 2539 C CA . THR A 1 312 ? -4.716 -0.051 0.148 1.00 90.00 312 THR A CA 1
ATOM 2540 C C . THR A 1 312 ? -4.735 -1.595 0.210 1.00 90.00 312 THR A C 1
ATOM 2542 O O . THR A 1 312 ? -5.059 -2.288 -0.747 1.00 90.00 312 THR A O 1
ATOM 2545 N N . CYS A 1 313 ? -4.381 -2.162 1.373 1.00 89.38 313 CYS A N 1
ATOM 2546 C CA . CYS A 1 313 ? -4.341 -3.615 1.605 1.00 89.38 313 CYS A CA 1
ATOM 2547 C C . CYS A 1 313 ? -5.719 -4.249 1.864 1.00 89.38 313 CYS A C 1
ATOM 2549 O O . CYS A 1 313 ? -5.803 -5.466 1.991 1.00 89.38 313 CYS A O 1
ATOM 2551 N N . LEU A 1 314 ? -6.765 -3.423 1.996 1.00 89.19 314 LEU A N 1
ATOM 2552 C CA . LEU A 1 314 ? -8.174 -3.792 2.198 1.00 89.19 314 LEU A CA 1
ATOM 2553 C C . LEU A 1 314 ? -8.523 -4.574 3.479 1.00 89.19 314 LEU A C 1
ATOM 2555 O O . LEU A 1 314 ? -9.698 -4.834 3.709 1.00 89.19 314 LEU A O 1
ATOM 2559 N N . GLU A 1 315 ? -7.576 -4.801 4.396 1.00 87.94 315 GLU A N 1
ATOM 2560 C CA . GLU A 1 315 ? -7.858 -5.488 5.673 1.00 87.94 315 GLU A CA 1
ATOM 2561 C C . GLU A 1 315 ? -8.985 -4.838 6.476 1.00 87.94 315 GLU A C 1
ATOM 2563 O O . GLU A 1 315 ? -9.766 -5.521 7.133 1.00 87.94 315 GLU A O 1
ATOM 2568 N N . CYS A 1 316 ? -9.069 -3.506 6.442 1.00 88.94 316 CYS A N 1
ATOM 2569 C CA . CYS A 1 316 ? -10.112 -2.769 7.142 1.00 88.94 316 CYS A CA 1
ATOM 2570 C C . CYS A 1 316 ? -11.507 -3.008 6.549 1.00 88.94 316 CYS A C 1
ATOM 2572 O O . CYS A 1 316 ? -12.475 -3.001 7.310 1.00 88.94 316 CYS A O 1
ATOM 2574 N N . VAL A 1 317 ? -11.597 -3.206 5.227 1.00 88.00 317 VAL A N 1
ATOM 2575 C CA . VAL A 1 317 ? -12.836 -3.529 4.504 1.00 88.00 317 VAL A CA 1
ATOM 2576 C C . VAL A 1 317 ? -13.254 -4.949 4.852 1.00 88.00 317 VAL A C 1
ATOM 2578 O O . VAL A 1 317 ? -14.385 -5.149 5.284 1.00 88.00 317 VAL A O 1
ATOM 2581 N N . ASP A 1 318 ? -12.322 -5.900 4.772 1.00 82.75 318 ASP A N 1
ATOM 2582 C CA . ASP A 1 318 ? -12.597 -7.298 5.101 1.00 82.75 318 ASP A CA 1
ATOM 2583 C C . ASP A 1 318 ? -13.044 -7.455 6.557 1.00 82.75 318 ASP A C 1
ATOM 2585 O O . ASP A 1 318 ? -14.033 -8.122 6.844 1.00 82.75 318 ASP A O 1
ATOM 2589 N N . ALA A 1 319 ? -12.335 -6.829 7.502 1.00 83.94 319 ALA A N 1
ATOM 2590 C CA . ALA A 1 319 ? -12.628 -6.963 8.926 1.00 83.94 319 ALA A CA 1
ATOM 2591 C C . ALA A 1 319 ? -13.920 -6.257 9.367 1.00 83.94 319 ALA A C 1
ATOM 2593 O O . ALA A 1 319 ? -14.307 -6.379 10.536 1.00 83.94 319 ALA A O 1
ATOM 2594 N N . CYS A 1 320 ? -14.558 -5.473 8.493 1.00 83.62 320 CYS A N 1
ATOM 2595 C CA . CYS A 1 320 ? -15.777 -4.756 8.827 1.00 83.62 320 CYS A CA 1
ATOM 2596 C C . CYS A 1 320 ? -16.938 -5.745 9.037 1.00 83.62 320 CYS A C 1
ATOM 2598 O O . CYS A 1 320 ? -17.233 -6.526 8.137 1.00 83.62 320 CYS A O 1
ATOM 2600 N N . PRO A 1 321 ? -17.631 -5.716 10.194 1.00 81.69 321 PRO A N 1
ATOM 2601 C CA . PRO A 1 321 ? -18.726 -6.649 10.452 1.00 81.69 321 PRO A CA 1
ATOM 2602 C C . PRO A 1 321 ? -19.993 -6.340 9.638 1.00 81.69 321 PRO A C 1
ATOM 2604 O O . PRO A 1 321 ? -20.850 -7.202 9.470 1.00 81.69 321 PRO A O 1
ATOM 2607 N N . ILE A 1 322 ? -20.138 -5.108 9.143 1.00 82.19 322 ILE A N 1
ATOM 2608 C CA . ILE A 1 322 ? -21.310 -4.677 8.378 1.00 82.19 322 ILE A CA 1
ATOM 2609 C C . ILE A 1 322 ? -20.932 -4.580 6.903 1.00 82.19 322 ILE A C 1
ATOM 2611 O O . ILE A 1 322 ? -20.085 -3.770 6.518 1.00 82.19 322 ILE A O 1
ATOM 2615 N N . HIS A 1 323 ? -21.584 -5.390 6.068 1.00 77.06 323 HIS A N 1
ATOM 2616 C CA . HIS A 1 323 ? -21.373 -5.359 4.625 1.00 77.06 323 HIS A CA 1
ATOM 2617 C C . HIS A 1 323 ? -21.753 -3.992 4.043 1.00 77.06 323 HIS A C 1
ATOM 2619 O O . HIS A 1 323 ? -22.814 -3.438 4.325 1.00 77.06 323 HIS A O 1
ATOM 2625 N N . GLY A 1 324 ? -20.856 -3.434 3.232 1.00 75.06 324 GLY A N 1
ATOM 2626 C CA . GLY A 1 324 ? -21.052 -2.141 2.579 1.00 75.06 324 GLY A CA 1
ATOM 2627 C C . GLY A 1 324 ? -20.892 -0.913 3.482 1.00 75.06 324 GLY A C 1
ATOM 2628 O O . GLY A 1 324 ? -21.048 0.203 2.994 1.00 75.06 324 GLY A O 1
ATOM 2629 N N . ALA A 1 325 ? -20.553 -1.073 4.769 1.00 83.50 325 ALA A N 1
ATOM 2630 C CA . ALA A 1 325 ? -20.214 0.063 5.635 1.00 83.50 325 ALA A CA 1
ATOM 2631 C C . ALA A 1 325 ? -18.823 0.647 5.328 1.00 83.50 3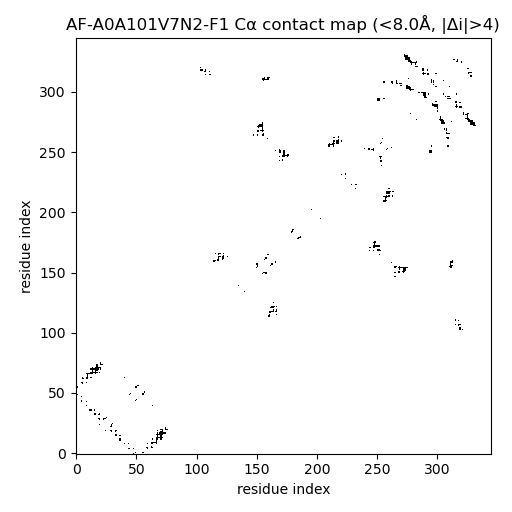25 ALA A C 1
ATOM 2633 O O . ALA A 1 325 ? -18.557 1.816 5.611 1.00 83.50 325 ALA A O 1
ATOM 2634 N N . LEU A 1 326 ? -17.928 -0.153 4.746 1.00 85.56 326 LEU A N 1
ATOM 2635 C CA . LEU A 1 326 ? -16.613 0.276 4.285 1.00 85.56 326 LEU A CA 1
ATOM 2636 C C . LEU A 1 326 ? -16.314 -0.407 2.950 1.00 85.56 326 LEU A C 1
ATOM 2638 O O . LEU A 1 326 ? -16.375 -1.628 2.864 1.00 85.56 326 LEU A O 1
ATOM 2642 N N . GLU A 1 327 ? -16.003 0.367 1.913 1.00 84.12 327 GLU A N 1
ATOM 2643 C CA . GLU A 1 327 ? -15.811 -0.152 0.553 1.00 84.12 327 GLU A CA 1
ATOM 2644 C C . GLU A 1 327 ? -14.692 0.591 -0.176 1.00 84.12 327 GLU A C 1
ATOM 2646 O O . GLU A 1 327 ? -14.495 1.793 0.020 1.00 84.12 327 GLU A O 1
ATOM 2651 N N . LEU A 1 328 ? -13.991 -0.100 -1.076 1.00 84.44 328 LEU A N 1
ATOM 2652 C CA . LEU A 1 328 ? -13.136 0.552 -2.064 1.00 84.44 328 LEU A CA 1
ATOM 2653 C C . LEU A 1 328 ? -14.020 1.127 -3.178 1.00 84.44 328 LEU A C 1
ATOM 2655 O O . LEU A 1 328 ? -14.725 0.387 -3.862 1.00 84.44 328 LEU A O 1
ATOM 2659 N N . ARG A 1 329 ? -13.983 2.447 -3.366 1.00 79.81 329 ARG A N 1
ATOM 2660 C CA . ARG A 1 329 ? -14.741 3.148 -4.406 1.00 79.81 329 ARG A CA 1
ATOM 2661 C C . ARG A 1 329 ? -13.798 3.829 -5.380 1.00 79.81 329 ARG A C 1
ATOM 2663 O O . ARG A 1 329 ? -12.775 4.375 -4.982 1.00 79.81 329 ARG A O 1
ATOM 2670 N N . VAL A 1 330 ? -14.179 3.833 -6.652 1.00 78.25 330 VAL A N 1
ATOM 2671 C CA . VAL A 1 330 ? -13.559 4.695 -7.658 1.00 78.25 330 VAL A CA 1
ATOM 2672 C C . VAL A 1 330 ? -14.302 6.031 -7.612 1.00 78.25 330 VAL A C 1
ATOM 2674 O O . VAL A 1 330 ? -15.430 6.138 -8.092 1.00 78.25 330 VAL A O 1
ATOM 2677 N N . ALA A 1 331 ? -13.701 7.026 -6.970 1.00 62.47 331 ALA A N 1
ATOM 2678 C CA . ALA A 1 331 ? -14.076 8.426 -7.051 1.00 62.47 331 ALA A CA 1
ATOM 2679 C C . ALA A 1 331 ? -13.787 8.928 -8.472 1.00 62.47 331 ALA A C 1
ATOM 2681 O O . ALA A 1 331 ? -12.734 9.486 -8.759 1.00 62.47 331 ALA A O 1
ATOM 2682 N N . LEU A 1 332 ? -14.726 8.684 -9.384 1.00 52.19 332 LEU A N 1
ATOM 2683 C CA . LEU A 1 332 ? -14.770 9.424 -10.638 1.00 52.19 332 LEU A CA 1
ATOM 2684 C C . LEU A 1 332 ? -15.192 10.867 -10.321 1.00 52.19 332 LEU A C 1
ATOM 2686 O O . LEU A 1 332 ? -16.057 11.045 -9.452 1.00 52.19 332 LEU A O 1
ATOM 2690 N N . PRO A 1 333 ? -14.628 11.887 -10.997 1.00 39.12 333 PRO A N 1
ATOM 2691 C CA . PRO A 1 333 ? -15.181 13.231 -10.943 1.00 39.12 333 PRO A CA 1
ATOM 2692 C C . PRO A 1 333 ? -16.667 13.129 -11.280 1.00 39.12 333 PRO A C 1
ATOM 2694 O O . PRO A 1 333 ? -17.072 12.641 -12.337 1.00 39.12 333 PRO A O 1
ATOM 2697 N N . ARG A 1 334 ? -17.496 13.480 -10.301 1.00 34.94 334 ARG A N 1
ATOM 2698 C CA . ARG A 1 334 ? -18.943 13.430 -10.432 1.00 34.94 334 ARG A CA 1
ATOM 2699 C C . ARG A 1 334 ? -19.294 14.586 -11.362 1.00 34.94 334 ARG A C 1
ATOM 2701 O O . ARG A 1 334 ? -19.339 15.722 -10.907 1.00 34.94 334 ARG A O 1
ATOM 2708 N N . ILE A 1 335 ? -19.530 14.313 -12.647 1.00 38.81 335 ILE A N 1
ATOM 2709 C CA . ILE A 1 335 ? -20.306 15.230 -13.488 1.00 38.81 335 ILE A CA 1
ATOM 2710 C C . ILE A 1 335 ? -21.710 15.178 -12.888 1.00 38.81 335 ILE A C 1
ATOM 2712 O O . ILE A 1 335 ? -22.512 14.296 -13.195 1.00 38.81 335 ILE A O 1
ATOM 2716 N N . THR A 1 336 ? -21.956 16.008 -11.876 1.00 33.19 336 THR A N 1
ATOM 2717 C CA . THR A 1 336 ? -23.256 16.077 -11.223 1.00 33.19 336 THR A CA 1
ATOM 2718 C C . THR A 1 336 ? -24.221 16.666 -12.228 1.00 33.19 336 THR A C 1
ATOM 2720 O O . THR A 1 336 ? -24.224 17.875 -12.442 1.00 33.19 336 THR A O 1
ATOM 2723 N N . ASN A 1 337 ? -25.056 15.822 -12.827 1.00 37.62 337 ASN A N 1
ATOM 2724 C CA . ASN A 1 337 ? -26.275 16.317 -13.431 1.00 37.62 337 ASN A CA 1
ATOM 2725 C C . ASN A 1 337 ? -27.192 16.747 -12.276 1.00 37.62 337 ASN A C 1
ATOM 2727 O O . ASN A 1 337 ? -27.536 15.950 -11.402 1.00 37.62 337 ASN A O 1
ATOM 2731 N N . ARG A 1 338 ? -27.469 18.048 -12.205 1.00 38.88 338 ARG A N 1
ATOM 2732 C CA . ARG A 1 338 ? -28.065 18.777 -11.074 1.00 38.88 338 ARG A CA 1
ATOM 2733 C C . ARG A 1 338 ? -29.583 18.548 -10.955 1.00 38.88 338 ARG A C 1
ATOM 2735 O O . ARG A 1 338 ? -30.317 19.494 -10.707 1.00 38.88 338 ARG A O 1
ATOM 2742 N N . LYS A 1 339 ? -30.073 17.319 -11.139 1.00 37.16 339 LYS A N 1
ATOM 2743 C CA . LYS A 1 339 ? -31.496 16.968 -10.975 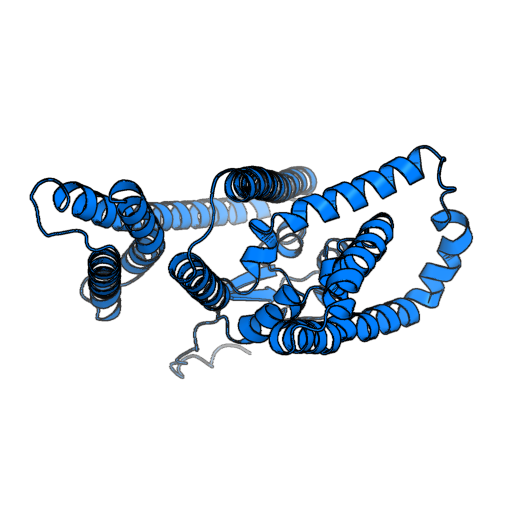1.00 37.16 339 LYS A CA 1
ATOM 2744 C C . LYS A 1 339 ? -31.641 15.832 -9.961 1.00 37.16 339 LYS A C 1
ATOM 2746 O O . LYS A 1 339 ? -30.899 14.860 -10.021 1.00 37.16 339 LYS A O 1
ATOM 2751 N N . ASN A 1 340 ? -32.586 15.993 -9.036 1.00 33.72 340 ASN A N 1
ATOM 2752 C CA . ASN A 1 340 ? -32.928 15.126 -7.894 1.00 33.72 340 ASN A CA 1
ATOM 2753 C C . ASN A 1 340 ? -32.203 15.412 -6.566 1.00 33.72 340 ASN A C 1
ATOM 2755 O O . ASN A 1 340 ? -31.788 14.505 -5.849 1.00 33.72 340 ASN A O 1
ATOM 2759 N N . ARG A 1 341 ? -32.132 16.695 -6.187 1.00 36.78 341 ARG A N 1
ATOM 2760 C CA . ARG A 1 341 ? -32.421 17.087 -4.798 1.00 36.78 341 ARG A CA 1
ATOM 2761 C C . ARG A 1 341 ? -33.879 17.533 -4.775 1.00 36.78 341 ARG A C 1
ATOM 2763 O O . ARG A 1 341 ? -34.145 18.629 -5.239 1.00 36.78 341 ARG A O 1
ATOM 2770 N N . ASN A 1 342 ? -34.777 16.635 -4.388 1.00 31.95 342 ASN A N 1
ATOM 2771 C CA . ASN A 1 342 ? -36.096 16.875 -3.792 1.00 31.95 342 ASN A CA 1
ATOM 2772 C C . ASN A 1 342 ? -36.722 15.500 -3.514 1.00 31.95 342 ASN A C 1
ATOM 2774 O O . ASN A 1 342 ? -36.451 14.564 -4.258 1.00 31.95 342 ASN A O 1
ATOM 2778 N N . THR A 1 343 ? -37.529 15.420 -2.452 1.00 33.97 343 THR A N 1
ATOM 2779 C CA . THR A 1 343 ? -38.061 14.232 -1.745 1.00 33.97 343 THR A CA 1
ATOM 2780 C C . THR A 1 343 ? -37.037 13.606 -0.786 1.00 33.97 343 THR A C 1
ATOM 2782 O O . THR A 1 343 ? -36.017 13.095 -1.236 1.00 33.97 343 THR A O 1
ATOM 2785 N N . SER A 1 344 ? -37.199 13.649 0.535 1.00 29.69 344 SER A N 1
ATOM 2786 C CA . SER A 1 344 ? -38.402 13.861 1.350 1.00 29.69 344 SER A CA 1
ATOM 2787 C C . SER A 1 344 ? -38.022 14.353 2.752 1.00 29.69 344 SER A C 1
ATOM 2789 O O . SER A 1 344 ? -36.940 14.024 3.246 1.00 29.69 344 SER A O 1
ATOM 2791 N N . PHE A 1 345 ? -38.932 15.161 3.301 1.00 30.53 345 PHE A N 1
ATOM 2792 C CA . PHE A 1 345 ? -39.059 15.574 4.699 1.00 30.53 345 PHE A CA 1
ATOM 2793 C C . PHE A 1 345 ? -39.007 14.401 5.682 1.00 30.53 345 PHE A C 1
ATOM 2795 O O . PHE A 1 345 ? -39.370 13.273 5.264 1.00 30.53 345 P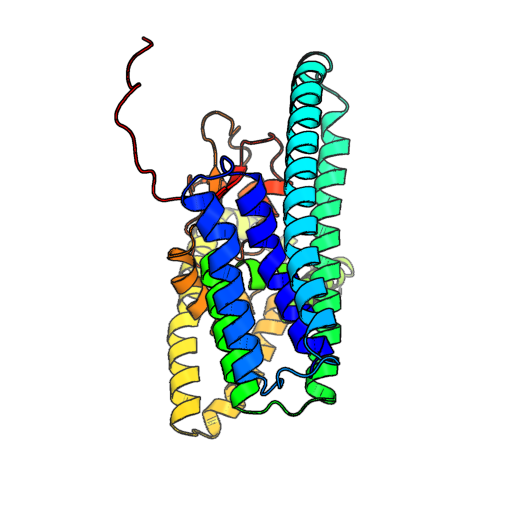HE A O 1
#

Sequence (345 aa):
MLVTVTAVVLVINIPFGFWRARVKKLSLPWLLSIHFPIIIAFMLRAIADLGWGLSTFPPFMAAFLLGQFFGGKLYLTSQNYKKMNSVKTICFILLKNISIKKEQIKCVAKTKWHRKNIQALFFVLFIWFILNFIPSVKFLFTVLILFILITLTLRTGLCGWMCPFGTLFERFNTLGGKIESIGIIQPRYKKYKKWIKDNRGLLNKIDKYARYFKYPFLLWTIFSSVYSFRAGHLAVPYVFLVLLTLTLFINRAWCRYACPVGALIGVLGKLSPTIITRDEQKCIKCNRCSRVCSMNIDVAKQKHVKATDCITCLECVDACPIHGALELRVALPRITNRKNRNTSF

Mean predicted aligned error: 15.47 Å

Foldseek 3Di:
DLVVLLQVLLQVLLQLLLQLLVDDPPDPSNVCSLVVSVVVSVVSCVVVVPDPDPVRPPSNVVSNVNSSVNSNVVNVVVVVVVVVVVVVVVVAVVVDDDDLVVVLVVQLVVLVVQLLVQLCVLLVVVVVCVVPHDDDPVNVVVVVVVVLVCCQAVNLLCVQRRHNVLNLLVVLLVVLVVCCVVCVPPVVCVVCVVVCVVCVVVVVVVLVVLQVQQVVLLVLVVVCVVVVVVVSVVVVVVVVVVQSNVSSPAQPSCLRHHPNVLVVSLVSSLNHLKWKAFDPVQDPLPQQLQVQQSNNDSPSPDRIPSGSSRNSNCSSVSRGSGHPRIDTDRNDPPPDPPPDPDDDD

Radius of gyration: 23.62 Å; Cα contacts (8 Å, |Δi|>4): 357; chains: 1; bounding box: 69×37×73 Å

Solvent-accessible surface a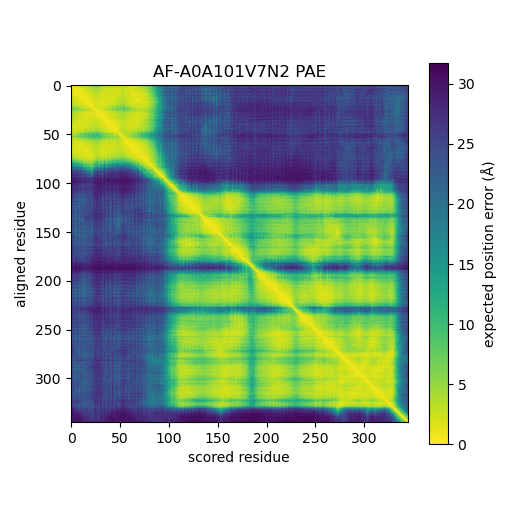rea (backbone atoms only — not comparable to full-atom values): 18466 Å² total; per-residue (Å²): 107,68,70,59,52,28,52,52,38,18,60,63,26,23,62,32,13,29,51,35,64,73,42,60,83,90,34,72,69,26,52,45,36,56,52,54,56,50,54,53,45,53,50,56,35,60,78,61,71,58,64,89,44,84,85,54,43,56,61,37,52,49,24,41,53,49,10,34,48,52,13,28,50,52,42,53,54,51,49,51,51,52,53,54,50,51,54,46,53,63,59,48,71,75,66,74,88,78,67,65,68,60,57,49,52,52,53,32,53,46,56,57,49,52,40,52,53,44,9,46,52,38,33,53,52,48,50,53,43,68,76,77,50,87,78,49,72,71,54,52,53,53,54,49,53,51,52,49,54,46,23,40,56,54,11,34,25,53,60,41,40,50,31,37,66,48,43,53,31,54,49,40,24,53,46,30,54,49,42,38,74,71,52,85,44,71,58,58,61,70,83,40,42,63,57,50,63,75,40,42,69,58,53,52,50,51,54,57,57,48,38,54,47,8,53,62,45,30,52,49,55,52,50,33,65,74,69,66,40,69,71,50,67,63,46,52,60,52,55,49,50,55,29,52,60,44,7,34,80,35,63,40,34,39,67,49,30,52,30,39,67,50,45,54,42,20,57,52,21,71,74,15,38,42,38,46,35,44,36,72,90,62,46,83,78,78,53,49,32,23,72,59,30,70,71,70,46,71,47,72,84,31,55,57,60,74,60,44,76,54,32,65,62,52,53,34,43,50,57,39,91,48,86,76,17,41,40,82,38,74,59,62,87,75,82,72,71,93,72,82,91,72,88,79,135